Protein AF-A0A1Y1K4I3-F1 (afdb_monomer)

Foldseek 3Di:
DDPPDPPDPPPPVVPPDPPPDDDDDDDDDDDDDDDDDDDDDDDDDDDDDDDDDDDDDDPDPPPPPPPCPPDAAEAEDAEAFAQFADPPQVQDDPVVLLADKGKDQDDPDPVDDPPPDDRQKIFIDRHPHTDDIDGCCRHPVVVVVVVCVVVVHFAYEYDHDVVLCSPVGDPPVNVVSVVVGQVSLVVVCVVCVRHYDYD

Organism: Photinus pyralis (NCBI:txid7054)

Structure (mmCIF, N/CA/C/O backbone):
data_AF-A0A1Y1K4I3-F1
#
_entry.id   AF-A0A1Y1K4I3-F1
#
loop_
_atom_site.group_PDB
_atom_site.id
_atom_site.type_symbol
_atom_site.label_atom_id
_atom_site.label_alt_id
_atom_site.label_comp_id
_atom_site.label_asym_id
_atom_site.label_entity_id
_atom_site.label_seq_id
_atom_site.pdbx_PDB_ins_code
_atom_site.Cartn_x
_atom_site.Cartn_y
_atom_site.Cartn_z
_atom_site.occupancy
_atom_site.B_iso_or_equiv
_atom_site.auth_seq_id
_atom_site.auth_comp_id
_atom_site.auth_asym_id
_atom_site.auth_atom_id
_atom_site.pdbx_PDB_model_num
ATOM 1 N N . MET A 1 1 ? -5.149 30.252 6.531 1.00 36.34 1 MET A N 1
ATOM 2 C CA . MET A 1 1 ? -4.580 29.107 5.793 1.00 36.34 1 MET A CA 1
ATOM 3 C C . MET A 1 1 ? -4.930 27.897 6.630 1.00 36.34 1 MET A C 1
ATOM 5 O O . MET A 1 1 ? -4.346 27.737 7.690 1.00 36.34 1 MET A O 1
ATOM 9 N N . ASP A 1 2 ? -6.015 27.220 6.257 1.00 26.62 2 ASP A N 1
ATOM 10 C CA . ASP A 1 2 ? -6.713 26.235 7.090 1.00 26.62 2 ASP A CA 1
ATOM 11 C C . ASP A 1 2 ? -6.025 24.866 7.074 1.00 26.62 2 ASP A C 1
ATOM 13 O O . ASP A 1 2 ? -5.742 24.314 6.014 1.00 26.62 2 ASP A O 1
ATOM 17 N N . GLU A 1 3 ? -5.815 24.317 8.268 1.00 36.44 3 GLU A N 1
ATOM 18 C CA . GLU A 1 3 ? -5.159 23.036 8.574 1.00 36.44 3 GLU A CA 1
ATOM 19 C C . GLU A 1 3 ? -6.169 21.865 8.593 1.00 36.44 3 GLU A C 1
ATOM 21 O O . GLU A 1 3 ? -6.032 20.911 9.356 1.00 36.44 3 GLU A O 1
ATOM 26 N N . HIS A 1 4 ? -7.247 21.949 7.801 1.00 30.66 4 HIS A N 1
ATOM 27 C CA . HIS A 1 4 ? -8.388 21.027 7.916 1.00 30.66 4 HIS A CA 1
ATOM 28 C C . HIS A 1 4 ? -8.728 20.217 6.656 1.00 30.66 4 HIS A C 1
ATOM 30 O O . HIS A 1 4 ? -9.677 19.437 6.680 1.00 30.66 4 HIS A O 1
ATOM 36 N N . THR A 1 5 ? -7.937 20.320 5.582 1.00 31.47 5 THR A N 1
ATOM 37 C CA . THR A 1 5 ? -8.252 19.650 4.299 1.00 31.47 5 THR A CA 1
ATOM 38 C C . THR A 1 5 ? -7.369 18.430 3.980 1.00 31.47 5 THR A C 1
ATOM 40 O O . THR A 1 5 ? -7.661 17.701 3.040 1.00 31.47 5 THR A O 1
ATOM 43 N N . ASP A 1 6 ? -6.360 18.105 4.796 1.00 37.16 6 ASP A N 1
ATOM 44 C CA . ASP A 1 6 ? -5.392 17.025 4.497 1.00 37.16 6 ASP A CA 1
ATOM 45 C C . ASP A 1 6 ? -5.684 15.670 5.182 1.00 37.16 6 ASP A C 1
ATOM 47 O O . ASP A 1 6 ? -4.807 14.817 5.310 1.00 37.16 6 ASP A O 1
ATOM 51 N N . ARG A 1 7 ? -6.929 15.420 5.617 1.00 41.22 7 ARG A N 1
ATOM 52 C CA . ARG A 1 7 ? -7.332 14.162 6.290 1.00 41.22 7 ARG A CA 1
ATOM 53 C C . ARG A 1 7 ? -8.055 13.144 5.401 1.00 41.22 7 ARG A C 1
ATOM 55 O O . ARG A 1 7 ? -8.810 12.317 5.902 1.00 41.22 7 ARG A O 1
ATOM 62 N N . LEU A 1 8 ? -7.802 13.148 4.094 1.00 37.03 8 LEU A N 1
ATOM 63 C CA . LEU A 1 8 ? -8.275 12.091 3.193 1.00 37.03 8 LEU A CA 1
ATOM 64 C C . LEU A 1 8 ? -7.079 11.360 2.586 1.00 37.03 8 LEU A C 1
ATOM 66 O O . LEU A 1 8 ? -6.623 11.625 1.474 1.00 37.03 8 LEU A O 1
ATOM 70 N N . CYS A 1 9 ? -6.555 10.420 3.371 1.00 42.59 9 CYS A N 1
ATOM 71 C CA . CYS A 1 9 ? -5.587 9.445 2.906 1.00 42.59 9 CYS A CA 1
ATOM 72 C C . CYS A 1 9 ? -6.236 8.590 1.802 1.00 42.59 9 CYS A C 1
ATOM 74 O O . CYS A 1 9 ? -7.147 7.806 2.046 1.00 42.59 9 CYS A O 1
ATOM 76 N N . LEU A 1 10 ? -5.745 8.776 0.576 1.00 47.31 10 LEU A N 1
ATOM 77 C CA . LEU A 1 10 ? -5.851 7.886 -0.587 1.00 47.31 10 LEU A CA 1
ATOM 78 C C . LEU A 1 10 ? -7.213 7.680 -1.278 1.00 47.31 10 LEU A C 1
ATOM 80 O O . LEU A 1 10 ? -7.172 7.311 -2.449 1.00 47.31 10 LEU A O 1
ATOM 84 N N . SER A 1 11 ? -8.370 7.984 -0.682 1.00 41.06 11 SER A N 1
ATOM 85 C CA . SER A 1 11 ? -9.656 7.817 -1.396 1.00 41.06 11 SER A CA 1
ATOM 86 C C . SER A 1 11 ? -9.962 8.931 -2.414 1.00 41.06 11 SER A C 1
ATOM 88 O O . SER A 1 11 ? -10.489 8.648 -3.487 1.00 41.06 11 SER A O 1
ATOM 90 N N . GLU A 1 12 ? -9.583 10.188 -2.148 1.00 35.16 12 GLU A N 1
ATOM 91 C CA . GLU A 1 12 ? -9.890 11.311 -3.060 1.00 35.16 12 GLU A CA 1
ATOM 92 C C . GLU A 1 12 ? -8.774 11.632 -4.077 1.00 35.16 12 GLU A C 1
ATOM 94 O O . GLU A 1 12 ? -9.042 12.199 -5.134 1.00 35.16 12 GLU A O 1
ATOM 99 N N . LEU A 1 13 ? -7.523 11.218 -3.837 1.00 41.47 13 LEU A N 1
ATOM 100 C CA . LEU A 1 13 ? -6.388 11.578 -4.710 1.00 41.47 13 LEU A CA 1
ATOM 101 C C . LEU A 1 13 ? -6.225 10.696 -5.962 1.00 41.47 13 LEU A C 1
ATOM 103 O O . LEU A 1 13 ? -5.467 11.060 -6.860 1.00 41.47 13 LEU A O 1
ATOM 107 N N . PHE A 1 14 ? -6.939 9.570 -6.073 1.00 37.00 14 PHE A N 1
ATOM 108 C CA . PHE A 1 14 ? -6.898 8.721 -7.276 1.00 37.00 14 PHE A CA 1
ATOM 109 C C . PHE A 1 14 ? -7.869 9.152 -8.391 1.00 37.00 14 PHE A C 1
ATOM 111 O O . PHE A 1 14 ? -7.843 8.574 -9.477 1.00 37.00 14 PHE A O 1
ATOM 118 N N . LYS A 1 15 ? -8.670 10.211 -8.192 1.00 34.72 15 LYS A N 1
ATOM 119 C CA . LYS A 1 15 ? -9.598 10.730 -9.217 1.00 34.72 15 LYS A CA 1
ATOM 120 C C . LYS A 1 15 ? -8.936 11.516 -10.365 1.00 34.72 15 LYS A C 1
ATOM 122 O O . LYS A 1 15 ? -9.634 11.854 -11.314 1.00 34.72 15 LYS A O 1
ATOM 127 N N . MET A 1 16 ? -7.630 11.812 -10.339 1.00 29.17 16 MET A N 1
ATOM 128 C CA . MET A 1 16 ? -7.030 12.812 -11.252 1.00 29.17 16 MET A CA 1
ATOM 129 C C . MET A 1 16 ? -5.813 12.375 -12.091 1.00 29.17 16 MET A C 1
ATOM 131 O O . MET A 1 16 ? -5.019 13.229 -12.472 1.00 29.17 16 MET A O 1
ATOM 135 N N . SER A 1 17 ? -5.647 11.097 -12.461 1.00 30.16 17 SER A N 1
ATOM 136 C CA . SER A 1 17 ? -4.644 10.767 -13.502 1.00 30.16 17 SER A CA 1
ATOM 137 C C . SER A 1 17 ? -4.859 9.438 -14.238 1.00 30.16 17 SER A C 1
ATOM 139 O O . SER A 1 17 ? -3.974 8.588 -14.298 1.00 30.16 17 SER A O 1
ATOM 141 N N . LEU A 1 18 ? -6.033 9.258 -14.841 1.00 29.16 18 LEU A N 1
ATOM 142 C CA . LEU A 1 18 ? -6.225 8.287 -15.924 1.00 29.16 18 LEU A CA 1
ATOM 143 C C . LEU A 1 18 ? -6.917 8.980 -17.104 1.00 29.16 18 LEU A C 1
ATOM 145 O O . LEU A 1 18 ? -8.061 8.696 -17.435 1.00 29.16 18 LEU A O 1
ATOM 149 N N . ILE A 1 19 ? -6.209 9.915 -17.741 1.00 28.33 19 ILE A N 1
ATOM 150 C CA . ILE A 1 19 ? -6.480 10.289 -19.134 1.00 28.33 19 ILE A CA 1
ATOM 151 C C . ILE A 1 19 ? -5.239 9.899 -19.931 1.00 28.33 19 ILE A C 1
ATOM 153 O O . ILE A 1 19 ? -4.343 10.702 -20.170 1.00 28.33 19 ILE A O 1
ATOM 157 N N . ALA A 1 20 ? -5.176 8.625 -20.304 1.00 31.19 20 ALA A N 1
ATOM 158 C CA . ALA A 1 20 ? -4.404 8.198 -21.457 1.00 31.19 20 ALA A CA 1
ATOM 159 C C . ALA A 1 20 ? -5.416 7.969 -22.584 1.00 31.19 20 ALA A C 1
ATOM 161 O O . ALA A 1 20 ? -6.180 7.006 -22.557 1.00 31.19 20 ALA A O 1
ATOM 162 N N . SER A 1 21 ? -5.476 8.902 -23.534 1.00 28.33 21 SER A N 1
ATOM 163 C CA . SER A 1 21 ? -6.278 8.751 -24.748 1.00 28.33 21 SER A CA 1
ATOM 164 C C . SER A 1 21 ? -5.752 7.566 -25.571 1.00 28.33 21 SER A C 1
ATOM 166 O O . SER A 1 21 ? -4.543 7.502 -25.807 1.00 28.33 21 SER A O 1
ATOM 168 N N . PRO A 1 22 ? -6.608 6.642 -26.042 1.00 35.62 22 PRO A N 1
ATOM 169 C CA . PRO A 1 22 ? -6.172 5.574 -26.934 1.00 35.62 22 PRO A CA 1
ATOM 170 C C . PRO A 1 22 ? -5.908 6.117 -28.352 1.00 35.62 22 PRO A C 1
ATOM 172 O O . PRO A 1 22 ? -6.642 6.998 -28.812 1.00 35.62 22 PRO A O 1
ATOM 175 N N . PRO A 1 23 ? -4.903 5.599 -29.084 1.00 33.34 23 PRO A N 1
ATOM 176 C CA . PRO A 1 23 ? -4.772 5.871 -30.508 1.00 33.34 23 PRO A CA 1
ATOM 177 C C . PRO A 1 23 ? -5.895 5.175 -31.289 1.00 33.34 23 PRO A C 1
ATOM 179 O O . PRO A 1 23 ? -6.273 4.034 -31.022 1.00 33.34 23 PRO A O 1
ATOM 182 N N . SER A 1 24 ? -6.431 5.892 -32.272 1.00 32.81 24 SER A N 1
ATOM 183 C CA . SER A 1 24 ? -7.388 5.401 -33.254 1.00 32.81 24 SER A CA 1
ATOM 184 C C . SER A 1 24 ? -6.739 4.379 -34.191 1.00 32.81 24 SER A C 1
ATOM 186 O O . SER A 1 24 ? -5.669 4.645 -34.729 1.00 32.81 24 SER A O 1
ATOM 188 N N . SER A 1 25 ? -7.398 3.235 -34.419 1.00 33.84 25 SER A N 1
ATOM 189 C CA . SER A 1 25 ? -7.800 2.695 -35.740 1.00 33.84 25 SER A CA 1
ATOM 190 C C . SER A 1 25 ? -7.997 1.162 -35.762 1.00 33.84 25 SER A C 1
ATOM 192 O O . SER A 1 25 ? -7.113 0.379 -35.443 1.00 33.84 25 SER A O 1
ATOM 194 N N . SER A 1 26 ? -9.231 0.794 -36.135 1.00 32.00 26 SER A N 1
ATOM 195 C CA . SER A 1 26 ? -9.715 -0.352 -36.933 1.00 32.00 26 SER A CA 1
ATOM 196 C C . SER A 1 26 ? -8.971 -1.700 -36.935 1.00 32.00 26 SER A C 1
ATOM 198 O O . SER A 1 26 ? -7.902 -1.806 -37.527 1.00 32.00 26 SER A O 1
ATOM 200 N N . ALA A 1 27 ? -9.662 -2.775 -36.526 1.00 32.84 27 ALA A N 1
ATOM 201 C CA . ALA A 1 27 ? -10.310 -3.729 -37.451 1.00 32.84 27 ALA A CA 1
ATOM 202 C C . ALA A 1 27 ? -10.831 -5.001 -36.733 1.00 32.84 27 ALA A C 1
ATOM 204 O O . ALA A 1 27 ? -10.092 -5.649 -36.004 1.00 32.84 27 ALA A O 1
ATOM 205 N N . GLY A 1 28 ? -12.081 -5.384 -37.032 1.00 29.05 28 GLY A N 1
ATOM 206 C CA . GLY A 1 28 ? -12.529 -6.784 -37.150 1.00 29.05 28 GLY A CA 1
ATOM 207 C C . GLY A 1 28 ? -12.863 -7.584 -35.882 1.00 29.05 28 GLY A C 1
ATOM 208 O O . GLY A 1 28 ? -12.023 -8.309 -35.365 1.00 29.05 28 GLY A O 1
ATOM 209 N N . SER A 1 29 ? -14.133 -7.572 -35.464 1.00 34.12 29 SER A N 1
ATOM 210 C CA . SER A 1 29 ? -14.714 -8.612 -34.594 1.00 34.12 29 SER A CA 1
ATOM 211 C C . SER A 1 29 ? -15.026 -9.895 -35.381 1.00 34.12 29 SER A C 1
ATOM 213 O O . SER A 1 29 ? -15.379 -9.816 -36.560 1.00 34.12 29 SER A O 1
ATOM 215 N N . PRO A 1 30 ? -15.064 -11.056 -34.704 1.00 35.09 30 PRO A N 1
ATOM 216 C CA . PRO A 1 30 ? -16.291 -11.841 -34.771 1.00 35.09 30 PRO A CA 1
ATOM 217 C C . PRO A 1 30 ? -16.843 -12.202 -33.387 1.00 35.09 30 PRO A C 1
ATOM 219 O O . PRO A 1 30 ? -16.130 -12.435 -32.416 1.00 35.09 30 PRO A O 1
ATOM 222 N N . ASN A 1 31 ? -18.169 -12.196 -33.358 1.00 32.16 31 ASN A N 1
ATOM 223 C CA . ASN A 1 31 ? -19.077 -12.414 -32.246 1.00 32.16 31 ASN A CA 1
ATOM 224 C C . ASN A 1 31 ? -19.047 -13.887 -31.799 1.00 32.16 31 ASN A C 1
ATOM 226 O O . ASN A 1 31 ? -19.308 -14.772 -32.613 1.00 32.16 31 ASN A O 1
ATOM 230 N N . MET A 1 32 ? -18.763 -14.151 -30.522 1.00 32.50 32 MET A N 1
ATOM 231 C CA . MET A 1 32 ? -18.954 -15.467 -29.912 1.00 32.50 32 MET A CA 1
ATOM 232 C C . MET A 1 32 ? -19.747 -15.276 -28.618 1.00 32.50 32 MET A C 1
ATOM 234 O O . MET A 1 32 ? -19.220 -14.826 -27.603 1.00 32.50 32 MET A O 1
ATOM 238 N N . GLN A 1 33 ? -21.047 -15.555 -28.698 1.00 34.00 33 GLN A N 1
ATOM 239 C CA . GLN A 1 33 ? -21.958 -15.573 -27.558 1.00 34.00 33 GLN A CA 1
ATOM 240 C C . GLN A 1 33 ? -21.523 -16.677 -26.591 1.00 34.00 33 GLN A C 1
ATOM 242 O O . GLN A 1 33 ? -21.523 -17.854 -26.950 1.00 34.00 33 GLN A O 1
ATOM 247 N N . LEU A 1 34 ? -21.161 -16.294 -25.368 1.00 32.72 34 LEU A N 1
ATOM 248 C CA . LEU A 1 34 ? -20.983 -17.219 -24.256 1.00 32.72 34 LEU A CA 1
ATOM 249 C C . LEU A 1 34 ? -22.202 -17.112 -23.341 1.00 32.72 34 LEU A C 1
ATOM 251 O O . LEU A 1 34 ? -22.638 -16.028 -22.964 1.00 32.72 34 LEU A O 1
ATOM 255 N N . HIS A 1 35 ? -22.786 -18.274 -23.092 1.00 31.69 35 HIS A N 1
ATOM 256 C CA . HIS A 1 35 ? -24.022 -18.498 -22.366 1.00 31.69 35 HIS A CA 1
ATOM 257 C C . HIS A 1 35 ? -23.710 -18.533 -20.862 1.00 31.69 35 HIS A C 1
ATOM 259 O O . HIS A 1 35 ? -22.880 -19.331 -20.428 1.00 31.69 35 HIS A O 1
ATOM 265 N N . GLU A 1 36 ? -24.367 -17.683 -20.077 1.00 39.72 36 GLU A N 1
ATOM 266 C CA . GLU A 1 36 ? -24.292 -17.676 -18.611 1.00 39.72 36 GLU A CA 1
ATOM 267 C C . GLU A 1 36 ? -24.951 -18.946 -18.033 1.00 39.72 36 GLU A C 1
ATOM 269 O O . GLU A 1 36 ? -26.103 -19.241 -18.378 1.00 39.72 36 GLU A O 1
ATOM 274 N N . PRO A 1 37 ? -24.296 -19.708 -17.140 1.00 36.03 37 PRO A N 1
ATOM 275 C CA . PRO A 1 37 ? -24.984 -20.689 -16.316 1.00 36.03 37 PRO A CA 1
ATOM 276 C C . PRO A 1 37 ? -25.526 -20.030 -15.039 1.00 36.03 37 PRO A C 1
ATOM 278 O O . PRO A 1 37 ? -24.775 -19.500 -14.220 1.00 36.03 37 PRO A O 1
ATOM 281 N N . LEU A 1 38 ? -26.848 -20.111 -14.850 1.00 34.66 38 LEU A N 1
ATOM 282 C CA . LEU A 1 38 ? -27.516 -19.800 -13.586 1.00 34.66 38 LEU A CA 1
ATOM 283 C C . LEU A 1 38 ? -26.925 -20.653 -12.451 1.00 34.66 38 LEU A C 1
ATOM 285 O O . LEU A 1 38 ? -27.086 -21.873 -12.439 1.00 34.66 38 LEU A O 1
ATOM 289 N N . ILE A 1 39 ? -26.311 -20.005 -11.461 1.00 33.53 39 ILE A N 1
ATOM 290 C CA . ILE A 1 39 ? -26.022 -20.617 -10.162 1.00 33.53 39 ILE A CA 1
ATOM 291 C C . ILE A 1 39 ? -27.220 -20.347 -9.251 1.00 33.53 39 ILE A C 1
ATOM 293 O O . ILE A 1 39 ? -27.444 -19.230 -8.787 1.00 33.53 39 ILE A O 1
ATOM 297 N N . THR A 1 40 ? -28.013 -21.388 -9.013 1.00 30.81 40 THR A N 1
ATOM 298 C CA . THR A 1 40 ? -29.085 -21.410 -8.016 1.00 30.81 40 THR A CA 1
ATOM 299 C C . THR A 1 40 ? -28.471 -21.406 -6.616 1.00 30.81 40 THR A C 1
ATOM 301 O O . THR A 1 40 ? -27.875 -22.395 -6.193 1.00 30.81 40 THR A O 1
ATOM 304 N N . VAL A 1 41 ? -28.621 -20.305 -5.878 1.00 34.38 41 VAL A N 1
ATOM 305 C CA . VAL A 1 41 ? -28.351 -20.274 -4.434 1.00 34.38 41 VAL A CA 1
ATOM 306 C C . VAL A 1 41 ? -29.591 -20.802 -3.717 1.00 34.38 41 VAL A C 1
ATOM 308 O O . VAL A 1 41 ? -30.676 -20.237 -3.840 1.00 34.38 41 VAL A O 1
ATOM 311 N N . ALA A 1 42 ? -29.429 -21.909 -2.995 1.00 30.02 42 ALA A N 1
ATOM 312 C CA . ALA A 1 42 ? -30.458 -22.480 -2.140 1.00 30.02 42 ALA A CA 1
ATOM 313 C C . ALA A 1 42 ? -30.781 -21.516 -0.985 1.00 30.02 42 ALA A C 1
ATOM 315 O O . ALA A 1 42 ? -29.904 -21.159 -0.197 1.00 30.02 42 ALA A O 1
ATOM 316 N N . ALA A 1 43 ? -32.044 -21.100 -0.895 1.00 31.77 43 ALA A N 1
ATOM 317 C CA . ALA A 1 43 ? -32.585 -20.411 0.266 1.00 31.77 43 ALA A CA 1
ATOM 318 C C . ALA A 1 43 ? -32.727 -21.413 1.423 1.00 31.77 43 ALA A C 1
ATOM 320 O O . ALA A 1 43 ? -33.265 -22.504 1.247 1.00 31.77 43 ALA A O 1
ATOM 321 N N . CYS A 1 44 ? -32.211 -21.051 2.595 1.00 26.70 44 CYS A N 1
ATOM 322 C CA . CYS A 1 44 ? -32.414 -21.801 3.828 1.00 26.70 44 CYS A CA 1
ATOM 323 C C . CYS A 1 44 ? -33.714 -21.308 4.477 1.00 26.70 44 CYS A C 1
ATOM 325 O O . CYS A 1 44 ? -33.783 -20.168 4.939 1.00 26.70 44 CYS A O 1
ATOM 327 N N . ASP A 1 45 ? -34.739 -22.160 4.475 1.00 33.69 45 ASP A N 1
ATOM 328 C CA . ASP A 1 45 ? -36.019 -21.927 5.140 1.00 33.69 45 ASP A CA 1
ATOM 329 C C . ASP A 1 45 ? -35.875 -22.067 6.658 1.00 33.69 45 ASP A C 1
ATOM 331 O O . ASP A 1 45 ? -35.627 -23.146 7.196 1.00 33.69 45 ASP A O 1
ATOM 335 N N . CYS A 1 46 ? -36.083 -20.964 7.369 1.00 30.69 46 CYS A N 1
ATOM 336 C CA . CYS A 1 46 ? -36.292 -20.957 8.811 1.00 30.69 46 CYS A CA 1
ATOM 337 C C . CYS A 1 46 ? -37.230 -19.801 9.160 1.00 30.69 46 CYS A C 1
ATOM 339 O O . CYS A 1 46 ? -36.798 -18.750 9.613 1.00 30.69 46 CYS A O 1
ATOM 341 N N . MET A 1 47 ? -38.527 -19.980 8.914 1.00 33.25 47 MET A N 1
ATOM 342 C CA . MET A 1 47 ? -39.587 -19.203 9.556 1.00 33.25 47 MET A CA 1
ATOM 343 C C . MET A 1 47 ? -40.750 -20.152 9.845 1.00 33.25 47 MET A C 1
ATOM 345 O O . MET A 1 47 ? -41.421 -20.641 8.940 1.00 33.25 47 MET A O 1
ATOM 349 N N . SER A 1 48 ? -40.984 -20.435 11.123 1.00 37.06 48 SER A N 1
ATOM 350 C CA . SER A 1 48 ? -42.203 -21.085 11.598 1.00 37.06 48 SER A CA 1
ATOM 351 C C . SER A 1 48 ? -42.735 -20.341 12.815 1.00 37.06 48 SER A C 1
ATOM 353 O O . SER A 1 48 ? -42.084 -20.305 13.852 1.00 37.06 48 SER A O 1
ATOM 355 N N . GLY A 1 49 ? -43.944 -19.799 12.643 1.00 31.73 49 GLY A N 1
ATOM 356 C CA . GLY A 1 49 ? -44.939 -19.552 13.688 1.00 31.73 49 GLY A CA 1
ATOM 357 C C . GLY A 1 49 ? -44.774 -18.279 14.520 1.00 31.73 49 GLY A C 1
ATOM 358 O O . GLY A 1 49 ? -43.918 -18.206 15.388 1.00 31.73 49 GLY A O 1
ATOM 359 N N . ASN A 1 50 ? -45.705 -17.329 14.403 1.00 33.34 50 ASN A N 1
ATOM 360 C CA . ASN A 1 50 ? -46.983 -17.431 15.116 1.00 33.34 50 ASN A CA 1
ATOM 361 C C . ASN A 1 50 ? -47.943 -16.311 14.675 1.00 33.34 50 ASN A C 1
ATOM 363 O O . ASN A 1 50 ? -47.541 -15.167 14.471 1.00 33.34 50 ASN A O 1
ATOM 367 N N . THR A 1 51 ? -49.213 -16.662 14.519 1.00 40.03 51 THR A N 1
ATOM 368 C CA . THR A 1 51 ? -50.315 -15.769 14.158 1.00 40.03 51 THR A CA 1
ATOM 369 C C . THR A 1 51 ? -50.916 -15.069 15.378 1.00 40.03 51 THR A C 1
ATOM 371 O O . THR A 1 51 ? -50.972 -15.637 16.466 1.00 40.03 51 THR A O 1
ATOM 374 N N . ASP A 1 52 ? -51.505 -13.906 15.091 1.00 34.53 52 ASP A N 1
ATOM 375 C CA . ASP A 1 52 ? -52.652 -13.278 15.762 1.00 34.53 52 ASP A CA 1
ATOM 376 C C . ASP A 1 52 ? -52.419 -12.425 17.027 1.00 34.53 52 ASP A C 1
ATOM 378 O O . ASP A 1 52 ? -52.181 -12.934 18.123 1.00 34.53 52 ASP A O 1
ATOM 382 N N . LYS A 1 53 ? -52.630 -11.101 16.894 1.00 35.22 53 LYS A N 1
ATOM 383 C CA . LYS A 1 53 ? -53.793 -10.386 17.471 1.00 35.22 53 LYS A CA 1
ATOM 384 C C . LYS A 1 53 ? -53.769 -8.872 17.197 1.00 35.22 53 LYS A C 1
ATOM 386 O O . LYS A 1 53 ? -52.742 -8.204 17.236 1.00 35.22 53 LYS A O 1
ATOM 391 N N . THR A 1 54 ? -54.966 -8.363 16.941 1.00 33.66 54 THR A N 1
ATOM 392 C CA . THR A 1 54 ? -55.406 -6.985 16.683 1.00 33.66 54 THR A CA 1
ATOM 393 C C . THR A 1 54 ? -55.233 -5.983 17.837 1.00 33.66 54 THR A C 1
ATOM 395 O O . THR A 1 54 ? -55.505 -6.306 18.987 1.00 33.66 54 THR A O 1
ATOM 398 N N . PHE A 1 55 ? -54.943 -4.734 17.438 1.00 36.53 55 PHE A N 1
ATOM 399 C CA . PHE A 1 55 ? -55.448 -3.433 17.928 1.00 36.53 55 PHE A CA 1
ATOM 400 C C . PHE A 1 55 ? -55.288 -3.037 19.413 1.00 36.53 55 PHE A C 1
ATOM 402 O O . PHE A 1 55 ? -56.057 -3.469 20.263 1.00 36.53 55 PHE A O 1
ATOM 409 N N . ALA A 1 56 ? -54.426 -2.044 19.672 1.00 32.19 56 ALA A N 1
ATOM 410 C CA . ALA A 1 56 ? -54.757 -0.860 20.478 1.00 32.19 56 ALA A CA 1
ATOM 411 C C . ALA A 1 56 ? -53.667 0.216 20.331 1.00 32.19 56 ALA A C 1
ATOM 413 O O . ALA A 1 56 ? -52.480 -0.039 20.517 1.00 32.19 56 ALA A O 1
ATOM 414 N N . SER A 1 57 ? -54.097 1.437 20.015 1.00 42.50 57 SER A N 1
ATOM 415 C CA . SER A 1 57 ? -53.300 2.656 20.119 1.00 42.50 57 SER A CA 1
ATOM 416 C C . SER A 1 57 ? -52.996 2.937 21.596 1.00 42.50 57 SER A C 1
ATOM 418 O O . SER A 1 57 ? -53.897 3.179 22.401 1.00 42.50 57 SER A O 1
ATOM 420 N N . HIS A 1 58 ? -51.716 2.889 21.955 1.00 34.78 58 HIS A N 1
ATOM 421 C CA . HIS A 1 58 ? -51.193 3.496 23.172 1.00 34.78 58 HIS A CA 1
ATOM 422 C C . HIS A 1 58 ? -49.936 4.268 22.786 1.00 34.78 58 HIS A C 1
ATOM 424 O O . HIS A 1 58 ? -48.866 3.699 22.587 1.00 34.78 58 HIS A O 1
ATOM 430 N N . THR A 1 59 ? -50.081 5.580 22.625 1.00 48.09 59 THR A N 1
ATOM 431 C CA . THR A 1 59 ? -48.954 6.511 22.588 1.00 48.09 59 THR A CA 1
ATOM 432 C C . THR A 1 59 ? -48.379 6.617 23.994 1.00 48.09 59 THR A C 1
ATOM 434 O O . THR A 1 59 ? -48.759 7.495 24.766 1.00 48.09 59 THR A O 1
ATOM 437 N N . SER A 1 60 ? -47.479 5.701 24.342 1.00 40.56 60 SER A N 1
ATOM 438 C CA . SER A 1 60 ? -46.495 5.938 25.390 1.00 40.56 60 SER A CA 1
ATOM 439 C C . SER A 1 60 ? -45.277 6.597 24.747 1.00 40.56 60 SER A C 1
ATOM 441 O O . SER A 1 60 ? -44.690 6.081 23.797 1.00 40.56 60 SER A O 1
ATOM 443 N N . HIS A 1 61 ? -44.917 7.776 25.250 1.00 44.88 61 HIS A N 1
ATOM 444 C CA . HIS A 1 61 ? -43.626 8.394 24.979 1.00 44.88 61 HIS A CA 1
ATOM 445 C C . HIS A 1 61 ? -42.529 7.434 25.454 1.00 44.88 61 HIS A C 1
ATOM 447 O O . HIS A 1 61 ? -42.241 7.347 26.645 1.00 44.88 61 HIS A O 1
ATOM 453 N N . ILE A 1 62 ? -41.938 6.689 24.522 1.00 50.94 62 ILE A N 1
ATOM 454 C CA . ILE A 1 62 ? -40.654 6.034 24.742 1.00 50.94 62 ILE A CA 1
ATOM 455 C C . ILE A 1 62 ? -39.606 7.081 24.378 1.00 50.94 62 ILE A C 1
ATOM 457 O O . ILE A 1 62 ? -39.255 7.243 23.210 1.00 50.94 62 ILE A O 1
ATOM 461 N N . GLU A 1 63 ? -39.119 7.818 25.376 1.00 51.69 63 GLU A N 1
ATOM 462 C CA . GLU A 1 63 ? -37.811 8.467 25.275 1.00 51.69 63 GLU A CA 1
ATOM 463 C C . GLU A 1 63 ? -36.756 7.358 25.257 1.00 51.69 63 GLU A C 1
ATOM 465 O O . GLU A 1 63 ? -36.159 6.983 26.264 1.00 51.69 63 GLU A O 1
ATOM 470 N N . GLY A 1 64 ? -36.595 6.761 24.079 1.00 42.78 64 GLY A N 1
ATOM 471 C CA . GLY A 1 64 ? -35.511 5.850 23.792 1.00 42.78 64 GLY A CA 1
ATOM 472 C C . GLY A 1 64 ? -34.241 6.674 23.723 1.00 42.78 64 GLY A C 1
ATOM 473 O O . GLY A 1 64 ? -33.994 7.370 22.738 1.00 42.78 64 GLY A O 1
ATOM 474 N N . THR A 1 65 ? -33.415 6.586 24.759 1.00 46.59 65 THR A N 1
ATOM 475 C CA . THR A 1 65 ? -31.996 6.887 24.629 1.00 46.59 65 THR A CA 1
ATOM 476 C C . THR A 1 65 ? -31.432 5.887 23.625 1.00 46.59 65 THR A C 1
ATOM 478 O O . THR A 1 65 ? -31.021 4.778 23.962 1.00 46.59 65 THR A O 1
ATOM 481 N N . HIS A 1 66 ? -31.461 6.254 22.343 1.00 51.62 66 HIS A N 1
ATOM 482 C CA . HIS A 1 66 ? -30.694 5.571 21.319 1.00 51.62 66 HIS A CA 1
ATOM 483 C C . HIS A 1 66 ? -29.224 5.781 21.676 1.00 51.62 66 HIS A C 1
ATOM 485 O O . HIS A 1 66 ? -28.593 6.745 21.250 1.00 51.62 66 HIS A O 1
ATOM 491 N N . SER A 1 67 ? -28.681 4.892 22.512 1.00 54.47 67 SER A N 1
ATOM 492 C CA . SER A 1 67 ? -27.246 4.672 22.560 1.00 54.47 67 SER A CA 1
ATOM 493 C C . SER A 1 67 ? -26.860 4.329 21.131 1.00 54.47 67 SER A C 1
ATOM 495 O O . SER A 1 67 ? -27.233 3.274 20.613 1.00 54.47 67 SER A O 1
ATOM 497 N N . SER A 1 68 ? -26.222 5.279 20.452 1.00 60.62 68 SER A N 1
ATOM 498 C CA . SER A 1 68 ? -25.703 5.097 19.110 1.00 60.62 68 SER A CA 1
ATOM 499 C C . SER A 1 68 ? -24.555 4.096 19.200 1.00 60.62 68 SER A C 1
ATOM 501 O O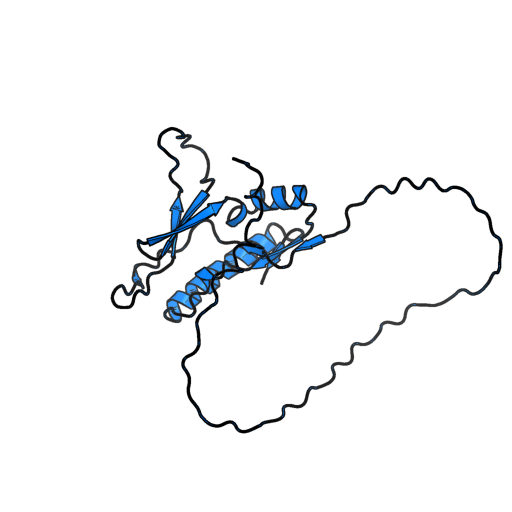 . SER A 1 68 ? -23.386 4.474 19.256 1.00 60.62 68 SER A O 1
ATOM 503 N N . GLN A 1 69 ? -24.888 2.809 19.269 1.00 64.31 69 GLN A N 1
ATOM 504 C CA . GLN A 1 69 ? -23.977 1.745 18.885 1.00 64.31 69 GLN A CA 1
ATOM 505 C C . GLN A 1 69 ? -23.572 2.076 17.452 1.00 64.31 69 GLN A C 1
ATOM 507 O O . GLN A 1 69 ? -24.379 1.969 16.526 1.00 64.31 69 GLN A O 1
ATOM 512 N N . ALA A 1 70 ? -22.361 2.610 17.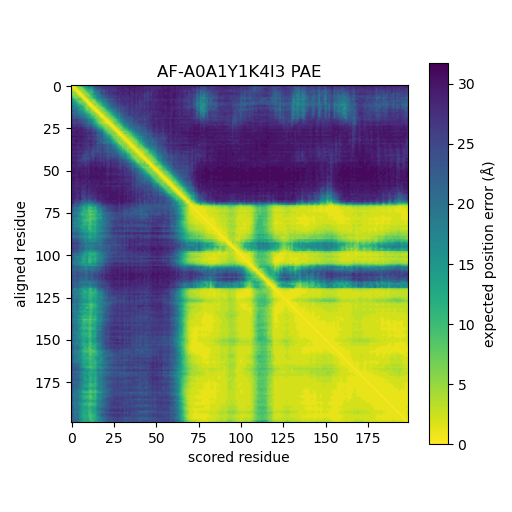289 1.00 73.62 70 ALA A N 1
ATOM 513 C CA . ALA A 1 70 ? -21.811 2.872 15.975 1.00 73.62 70 ALA A CA 1
ATOM 514 C C . ALA A 1 70 ? -21.832 1.540 15.218 1.00 73.62 70 ALA A C 1
ATOM 516 O O . ALA A 1 70 ? -21.242 0.559 15.668 1.00 73.62 70 ALA A O 1
ATOM 517 N N . GLY A 1 71 ? -22.600 1.488 14.128 1.00 89.25 71 GLY A N 1
ATOM 518 C CA . GLY A 1 71 ? -22.771 0.261 13.358 1.00 89.25 71 GLY A CA 1
ATOM 519 C C . GLY A 1 71 ? -21.429 -0.282 12.871 1.00 89.25 71 GLY A C 1
ATOM 520 O O . GLY A 1 71 ? -20.485 0.478 12.658 1.00 89.25 71 GLY A O 1
ATOM 521 N N . PHE A 1 72 ? -21.355 -1.596 12.675 1.00 96.25 72 PHE A N 1
ATOM 522 C CA . PHE A 1 72 ? -20.181 -2.249 12.102 1.00 96.25 72 PHE A CA 1
ATOM 523 C C . PHE A 1 72 ? -19.910 -1.710 10.687 1.00 96.25 72 PHE A C 1
ATOM 525 O O . PHE A 1 72 ? -20.799 -1.740 9.834 1.00 96.25 72 PHE A O 1
ATOM 532 N N . ARG A 1 73 ? -18.698 -1.198 10.435 1.00 98.06 73 ARG A N 1
ATOM 533 C CA . ARG A 1 73 ? -18.319 -0.554 9.164 1.00 98.06 73 ARG A CA 1
ATOM 534 C C . ARG A 1 73 ? -17.130 -1.257 8.525 1.00 98.06 73 ARG A C 1
ATOM 536 O O . ARG A 1 73 ? -16.087 -1.411 9.160 1.00 98.06 73 ARG A O 1
ATOM 543 N N . ILE A 1 74 ? -17.287 -1.627 7.257 1.00 98.31 74 ILE A N 1
ATOM 544 C CA . ILE A 1 74 ? -16.220 -2.182 6.425 1.00 98.31 74 ILE A CA 1
ATOM 545 C C . ILE A 1 74 ? -15.867 -1.153 5.357 1.00 98.31 74 ILE A C 1
ATOM 547 O O . ILE A 1 74 ? -16.738 -0.722 4.603 1.00 98.31 74 ILE A O 1
ATOM 551 N N . ASP A 1 75 ? -14.597 -0.785 5.283 1.00 98.25 75 ASP A N 1
ATOM 552 C CA . ASP A 1 75 ? -14.054 0.025 4.199 1.00 98.25 75 ASP A CA 1
ATOM 553 C C . ASP A 1 75 ? -13.320 -0.889 3.212 1.00 98.25 75 ASP A C 1
ATOM 555 O O . ASP A 1 75 ? -12.376 -1.593 3.572 1.00 98.25 75 ASP A O 1
ATOM 559 N N . ILE A 1 76 ? -13.805 -0.922 1.972 1.00 98.25 76 ILE A N 1
ATOM 560 C CA . ILE A 1 76 ? -13.345 -1.861 0.945 1.00 98.25 76 ILE A CA 1
ATOM 561 C C . ILE A 1 76 ? -12.293 -1.273 -0.003 1.00 98.25 76 ILE A C 1
ATOM 563 O O . ILE A 1 76 ? -11.789 -1.992 -0.862 1.00 98.25 76 ILE A O 1
ATOM 567 N N . HIS A 1 77 ? -11.985 0.023 0.105 1.00 97.88 77 HIS A N 1
ATOM 568 C CA . HIS A 1 77 ? -11.099 0.712 -0.834 1.00 97.88 77 HIS A CA 1
ATOM 569 C C . HIS A 1 77 ? -9.935 1.340 -0.085 1.00 97.88 77 HIS A C 1
ATOM 571 O O . HIS A 1 77 ? -9.856 2.555 0.104 1.00 97.88 77 HIS A O 1
ATOM 577 N N . THR A 1 78 ? -9.000 0.495 0.334 1.00 97.56 78 THR A N 1
ATOM 578 C CA . THR A 1 78 ? -7.826 0.961 1.064 1.00 97.56 78 THR A CA 1
ATOM 579 C C . THR A 1 78 ? -6.546 0.394 0.481 1.00 97.56 78 THR A C 1
ATOM 581 O O . THR A 1 78 ? -6.511 -0.724 -0.041 1.00 97.56 78 THR A O 1
ATOM 584 N N . HIS A 1 79 ? -5.480 1.187 0.572 1.00 98.00 79 HIS A N 1
ATOM 585 C CA . HIS A 1 79 ? -4.158 0.801 0.100 1.00 98.00 79 HIS A CA 1
ATOM 586 C C . HIS A 1 79 ? -3.150 0.803 1.244 1.00 98.00 79 HIS A C 1
ATOM 588 O O . HIS A 1 79 ? -3.176 1.702 2.091 1.00 98.00 79 HIS A O 1
ATOM 594 N N . ILE A 1 80 ? -2.249 -0.176 1.234 1.00 98.06 80 ILE A N 1
ATOM 595 C CA . ILE A 1 80 ? -1.119 -0.301 2.154 1.00 98.06 80 ILE A CA 1
ATOM 596 C C . ILE A 1 80 ? 0.125 -0.761 1.388 1.00 98.06 80 ILE A C 1
ATOM 598 O O . ILE A 1 80 ? 0.033 -1.458 0.374 1.00 98.06 80 ILE A O 1
ATOM 602 N N . MET A 1 81 ? 1.305 -0.389 1.870 1.00 96.94 81 MET A N 1
ATOM 603 C CA . MET A 1 81 ? 2.580 -0.870 1.339 1.00 96.94 81 MET A CA 1
ATOM 604 C C . MET A 1 81 ? 3.530 -1.254 2.477 1.00 96.94 81 MET A C 1
ATOM 606 O O . MET A 1 81 ? 3.359 -0.771 3.594 1.00 96.94 81 MET A O 1
ATOM 610 N N . PRO A 1 82 ? 4.533 -2.109 2.228 1.00 97.00 82 PRO A N 1
ATOM 611 C CA . PRO A 1 82 ? 5.585 -2.344 3.208 1.00 97.00 82 PRO A CA 1
ATOM 612 C C . PRO A 1 82 ? 6.416 -1.070 3.459 1.00 97.00 82 PRO A C 1
ATOM 614 O O . PRO A 1 82 ? 6.534 -0.219 2.572 1.00 97.00 82 PRO A O 1
ATOM 617 N N . PRO A 1 83 ? 7.049 -0.938 4.640 1.00 94.88 83 PRO A N 1
ATOM 618 C CA . PRO A 1 83 ? 7.8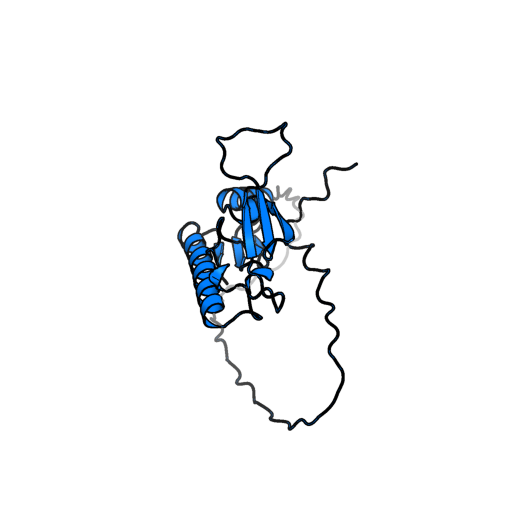87 0.219 4.979 1.00 94.88 83 PRO A CA 1
ATOM 619 C C . PRO A 1 83 ? 9.209 0.264 4.194 1.00 94.88 83 PRO A C 1
ATOM 621 O O . PRO A 1 83 ? 9.916 1.271 4.213 1.00 94.88 83 PRO A O 1
ATOM 624 N N . SER A 1 84 ? 9.561 -0.822 3.507 1.00 94.06 84 SER A N 1
ATOM 625 C CA . SER A 1 84 ? 10.711 -0.918 2.615 1.00 94.06 84 SER A CA 1
ATOM 626 C C . SER A 1 84 ? 10.352 -1.727 1.371 1.00 94.06 84 SER A C 1
ATOM 628 O O . SER A 1 84 ? 9.470 -2.584 1.393 1.00 94.06 84 SER A O 1
ATOM 630 N N . LEU A 1 85 ? 11.051 -1.442 0.275 1.00 94.94 85 LEU A N 1
ATOM 631 C CA . LEU A 1 85 ? 10.960 -2.191 -0.974 1.00 94.94 85 LEU A CA 1
ATOM 632 C C . LEU A 1 85 ? 12.323 -2.817 -1.286 1.00 94.94 85 LEU A C 1
ATOM 634 O O . LEU A 1 85 ? 13.344 -2.268 -0.859 1.00 94.94 85 LEU A O 1
ATOM 638 N N . PRO A 1 86 ? 12.358 -3.951 -2.008 1.00 93.94 86 PRO A N 1
ATOM 639 C CA . PRO A 1 86 ? 13.612 -4.503 -2.498 1.00 93.94 86 PRO A CA 1
ATOM 640 C C . PRO A 1 86 ? 14.297 -3.501 -3.433 1.00 93.94 86 PRO A C 1
ATOM 642 O O . PRO A 1 86 ? 13.628 -2.753 -4.147 1.00 93.94 86 PRO A O 1
ATOM 645 N N . ASP A 1 87 ? 15.628 -3.510 -3.446 1.00 90.94 87 ASP A N 1
ATOM 646 C CA . ASP A 1 87 ? 16.380 -2.753 -4.441 1.00 90.94 87 ASP A CA 1
ATOM 647 C C . ASP A 1 87 ? 16.222 -3.430 -5.807 1.00 90.94 87 ASP A C 1
ATOM 649 O O . ASP A 1 87 ? 16.695 -4.544 -6.038 1.00 90.94 87 ASP A O 1
ATOM 653 N N . MET A 1 88 ? 15.508 -2.752 -6.700 1.00 90.44 88 MET A N 1
ATOM 654 C CA . MET A 1 88 ? 15.232 -3.219 -8.056 1.00 90.44 88 MET A CA 1
ATOM 655 C C . MET A 1 88 ? 16.086 -2.487 -9.100 1.00 90.44 88 MET A C 1
ATOM 657 O O . MET A 1 88 ? 15.871 -2.681 -10.294 1.00 90.44 88 MET A O 1
ATOM 661 N N . SER A 1 89 ? 17.067 -1.678 -8.677 1.00 85.62 89 SER A N 1
ATOM 662 C CA . SER A 1 89 ? 17.891 -0.849 -9.573 1.00 85.62 89 SER A CA 1
ATOM 663 C C . SER A 1 89 ? 18.690 -1.654 -10.599 1.00 85.62 89 SER A C 1
ATOM 665 O O . SER A 1 89 ? 18.937 -1.189 -11.707 1.00 85.62 89 SER A O 1
ATOM 667 N N . GLN A 1 90 ? 19.019 -2.909 -10.289 1.00 87.56 90 GLN A N 1
ATOM 668 C CA . GLN A 1 90 ? 19.627 -3.855 -11.233 1.00 87.56 90 GLN A CA 1
ATOM 669 C C . GLN A 1 90 ? 18.744 -4.180 -12.454 1.00 87.56 90 GLN A C 1
ATOM 671 O O . GLN A 1 90 ? 19.239 -4.716 -13.444 1.00 87.56 90 GLN A O 1
ATOM 676 N N . PHE A 1 91 ? 17.442 -3.893 -12.375 1.00 88.31 91 PHE A N 1
ATOM 677 C CA . PHE A 1 91 ? 16.468 -4.056 -13.453 1.00 88.31 91 PHE A CA 1
ATOM 678 C C . PHE A 1 91 ? 16.039 -2.714 -14.064 1.00 88.31 91 PHE A C 1
ATOM 680 O O . PHE A 1 91 ? 15.116 -2.703 -14.882 1.00 88.31 91 PHE A O 1
ATOM 687 N N . ASP A 1 92 ? 16.647 -1.595 -13.651 1.00 84.06 92 ASP A N 1
ATOM 688 C CA . ASP A 1 92 ? 16.382 -0.291 -14.251 1.00 84.06 92 ASP A CA 1
ATOM 689 C C . ASP A 1 92 ? 16.884 -0.277 -15.700 1.00 84.06 92 ASP A C 1
ATOM 691 O O . ASP A 1 92 ? 18.024 -0.639 -15.994 1.00 84.06 92 ASP A O 1
ATOM 695 N N . ASP A 1 93 ? 16.041 0.218 -16.601 1.00 80.62 93 ASP A N 1
ATOM 696 C CA . ASP A 1 93 ? 16.433 0.563 -17.962 1.00 80.62 93 ASP A CA 1
ATOM 697 C C . ASP A 1 93 ? 16.187 2.059 -18.186 1.00 80.62 93 ASP A C 1
ATOM 699 O O . ASP A 1 93 ? 15.081 2.502 -18.517 1.00 80.62 93 ASP A O 1
ATOM 703 N N . SER A 1 94 ? 17.242 2.848 -17.972 1.00 70.88 94 SER A N 1
ATOM 704 C CA . SER A 1 94 ? 17.213 4.304 -18.135 1.00 70.88 94 SER A CA 1
ATOM 705 C C . SER A 1 94 ? 17.048 4.735 -19.593 1.00 70.88 94 SER A C 1
ATOM 707 O O . SER A 1 94 ? 16.580 5.847 -19.843 1.00 70.88 94 SER A O 1
ATOM 709 N N . SER A 1 95 ? 17.365 3.862 -20.558 1.00 76.19 95 SER A N 1
ATOM 710 C CA . SER A 1 95 ? 17.156 4.155 -21.978 1.00 76.19 95 SER A CA 1
ATOM 711 C C . SER A 1 95 ? 15.667 4.210 -22.337 1.00 76.19 95 SER A C 1
ATOM 713 O O . SER A 1 95 ? 15.275 4.992 -23.201 1.00 76.19 95 SER A O 1
ATOM 715 N N . ASN A 1 96 ? 14.832 3.476 -21.592 1.00 73.81 96 ASN A N 1
ATOM 716 C CA . ASN A 1 96 ? 13.390 3.360 -21.814 1.00 73.81 96 ASN A CA 1
ATOM 717 C C . ASN A 1 96 ? 12.529 3.992 -20.707 1.00 73.81 96 ASN A C 1
ATOM 719 O O . ASN A 1 96 ? 11.322 3.764 -20.675 1.00 73.81 96 ASN A O 1
ATOM 723 N N . ARG A 1 97 ? 13.119 4.797 -19.805 1.00 73.38 97 ARG A N 1
ATOM 724 C CA . ARG A 1 97 ? 12.424 5.393 -18.639 1.00 73.38 97 ARG A CA 1
ATOM 725 C C . ARG A 1 97 ? 11.676 4.350 -17.801 1.00 73.38 97 ARG A C 1
ATOM 727 O O . ARG A 1 97 ? 10.544 4.572 -17.366 1.00 73.38 97 ARG A O 1
ATOM 734 N N . ASN A 1 98 ? 12.298 3.184 -17.634 1.00 82.12 98 ASN A N 1
ATOM 735 C CA . ASN A 1 98 ? 11.694 2.039 -16.973 1.00 82.12 98 ASN A CA 1
ATOM 736 C C . ASN A 1 98 ? 12.184 1.879 -15.526 1.00 82.12 98 ASN A C 1
ATOM 738 O O . ASN A 1 98 ? 12.327 0.757 -15.040 1.00 82.12 98 ASN A O 1
ATOM 742 N N . GLU A 1 99 ? 12.432 2.979 -14.815 1.00 90.12 99 GLU A N 1
ATOM 743 C CA . GLU A 1 99 ? 12.972 2.920 -13.458 1.00 90.12 99 GLU A CA 1
ATOM 744 C C . GLU A 1 99 ? 11.958 2.394 -12.435 1.00 90.12 99 GLU A C 1
ATOM 746 O O . GLU A 1 99 ? 10.745 2.625 -12.532 1.00 90.12 99 GLU A O 1
ATOM 751 N N . TRP A 1 100 ? 12.460 1.676 -11.436 1.00 93.25 100 TRP A N 1
ATOM 752 C CA . TRP A 1 100 ? 11.660 1.101 -10.363 1.00 93.25 100 TRP A CA 1
ATOM 753 C C . TRP A 1 100 ? 11.422 2.082 -9.212 1.00 93.25 100 TRP A C 1
ATOM 755 O O . TRP A 1 100 ? 12.132 3.080 -9.023 1.00 93.25 100 TRP A O 1
ATOM 765 N N . ILE A 1 101 ? 10.385 1.787 -8.428 1.00 94.00 101 ILE A N 1
ATOM 766 C CA . ILE A 1 101 ? 10.025 2.584 -7.258 1.00 94.00 101 ILE A CA 1
ATOM 767 C C . ILE A 1 101 ? 10.940 2.237 -6.098 1.00 94.00 101 ILE A C 1
ATOM 769 O O . ILE A 1 101 ? 11.166 1.069 -5.799 1.00 94.00 101 ILE A O 1
ATOM 773 N N . ASN A 1 102 ? 11.419 3.270 -5.419 1.00 93.44 102 ASN A N 1
ATOM 774 C CA . ASN A 1 102 ? 12.255 3.151 -4.238 1.00 93.44 102 ASN A CA 1
ATOM 775 C C . ASN A 1 102 ? 11.728 4.069 -3.132 1.00 93.44 102 ASN A C 1
ATOM 777 O O . ASN A 1 102 ? 11.244 5.171 -3.406 1.00 93.44 102 ASN A O 1
ATOM 781 N N . LEU A 1 103 ? 11.843 3.619 -1.882 1.00 94.44 103 LEU A N 1
ATOM 782 C CA . LEU A 1 103 ? 11.424 4.369 -0.698 1.00 94.44 103 LEU A CA 1
ATOM 783 C C . LEU A 1 103 ? 12.642 4.941 0.019 1.00 94.44 103 LEU A C 1
ATOM 785 O O . LEU A 1 103 ? 13.673 4.279 0.145 1.00 94.44 103 LEU A O 1
ATOM 789 N N . ARG A 1 104 ? 12.527 6.174 0.508 1.00 92.75 104 ARG A N 1
ATOM 790 C CA . ARG A 1 104 ? 13.559 6.823 1.322 1.00 92.75 104 ARG A CA 1
ATOM 791 C C . ARG A 1 104 ? 12.921 7.422 2.572 1.00 92.75 104 ARG A C 1
ATOM 793 O O . ARG A 1 104 ? 11.809 7.939 2.475 1.00 92.75 104 ARG A O 1
ATOM 800 N N . PRO A 1 105 ? 13.599 7.396 3.733 1.00 91.69 105 PRO A N 1
ATOM 801 C CA . PRO A 1 105 ? 13.140 8.146 4.893 1.00 91.69 105 PRO A CA 1
ATOM 802 C C . PRO A 1 105 ? 12.960 9.618 4.529 1.00 91.69 105 PRO A C 1
ATOM 804 O O . PRO A 1 105 ? 13.879 10.232 3.975 1.00 91.69 105 PRO A O 1
ATOM 807 N N . HIS A 1 106 ? 11.791 10.171 4.845 1.00 88.88 106 HIS A N 1
ATOM 808 C CA . HIS A 1 106 ? 11.550 11.593 4.663 1.00 88.88 106 HIS A CA 1
ATOM 809 C C . HIS A 1 106 ? 12.508 12.384 5.557 1.00 88.88 106 HIS A C 1
ATOM 811 O O . HIS A 1 106 ? 12.599 12.129 6.761 1.00 88.88 106 HIS A O 1
ATOM 817 N N . LYS A 1 107 ? 13.242 13.336 4.978 1.00 80.31 107 LYS A N 1
ATOM 818 C CA . LYS A 1 107 ? 14.133 14.217 5.740 1.00 80.31 107 LYS A CA 1
ATOM 819 C C . LYS A 1 107 ? 13.391 15.520 6.036 1.00 80.31 107 LYS A C 1
ATOM 821 O O . LYS A 1 107 ? 13.242 16.324 5.116 1.00 80.31 107 LYS A O 1
ATOM 826 N N . PRO A 1 108 ? 12.931 15.751 7.281 1.00 68.19 108 PRO A N 1
ATOM 827 C CA . PRO A 1 108 ? 12.350 17.036 7.629 1.00 68.19 108 PRO A CA 1
ATOM 828 C C . PRO A 1 108 ? 13.407 18.140 7.505 1.00 68.19 108 PRO A C 1
ATOM 830 O O . PRO A 1 108 ? 14.614 17.885 7.563 1.00 68.19 108 PRO A O 1
ATOM 833 N N . SER A 1 109 ? 12.941 19.382 7.358 1.00 56.66 109 SER A N 1
ATOM 834 C CA . SER A 1 109 ? 13.789 20.576 7.445 1.00 56.66 109 SER A CA 1
ATOM 835 C C . SER A 1 109 ? 14.700 20.499 8.689 1.00 56.66 109 SER A C 1
ATOM 837 O O . SER A 1 109 ? 14.251 20.000 9.728 1.00 56.66 109 SER A O 1
ATOM 839 N N . PRO A 1 110 ? 15.963 20.972 8.627 1.00 57.56 110 PRO A N 1
ATOM 840 C CA . PRO A 1 110 ? 16.983 20.777 9.669 1.00 57.56 110 PRO A CA 1
ATOM 841 C C . PRO A 1 110 ? 16.608 21.207 11.104 1.00 57.56 110 PRO A C 1
ATOM 843 O O . PRO A 1 110 ? 17.346 20.893 12.033 1.00 57.56 110 PRO A O 1
ATOM 846 N N . SER A 1 111 ? 15.473 21.877 11.327 1.00 54.50 111 SER A N 1
ATOM 847 C CA . SER A 1 111 ? 14.980 22.260 12.656 1.00 54.50 111 SER A CA 1
ATOM 848 C C . SER A 1 111 ? 14.299 21.137 13.454 1.00 54.50 111 SER A C 1
ATOM 850 O O . SER A 1 111 ? 14.038 21.323 14.640 1.00 54.50 111 SER A O 1
ATOM 852 N N . CYS A 1 112 ? 13.995 19.981 12.854 1.00 50.78 112 CYS A N 1
ATOM 853 C CA . CYS A 1 112 ? 13.290 18.883 13.528 1.00 50.78 112 CYS A CA 1
ATOM 854 C C . CYS A 1 112 ? 14.066 17.561 13.430 1.00 50.78 112 CYS A C 1
ATOM 856 O O . CYS A 1 112 ? 13.643 16.620 12.768 1.00 50.78 112 CYS A O 1
ATOM 858 N N . SER A 1 113 ? 15.209 17.477 14.114 1.00 50.75 113 SER A N 1
ATOM 859 C CA . SER A 1 113 ? 15.966 16.229 14.266 1.00 50.75 113 SER A CA 1
ATOM 860 C C . SER A 1 113 ? 15.716 15.618 15.647 1.00 50.75 113 SER A C 1
ATOM 862 O O . SER A 1 113 ? 16.410 15.918 16.616 1.00 50.75 113 SER A O 1
ATOM 864 N N . LYS A 1 114 ? 14.710 14.745 15.757 1.00 54.88 114 LYS A N 1
ATOM 865 C CA . LYS A 1 114 ? 14.699 13.708 16.800 1.00 54.88 114 LYS A CA 1
ATOM 866 C C . LYS A 1 114 ? 15.010 12.379 16.119 1.00 54.88 114 LYS A C 1
ATOM 868 O O . LYS A 1 114 ? 14.143 11.749 15.531 1.00 54.88 114 LYS A O 1
ATOM 873 N N . SER A 1 115 ? 16.284 11.997 16.179 1.00 54.47 115 SER A N 1
ATOM 874 C CA . SER A 1 115 ? 16.890 10.857 15.473 1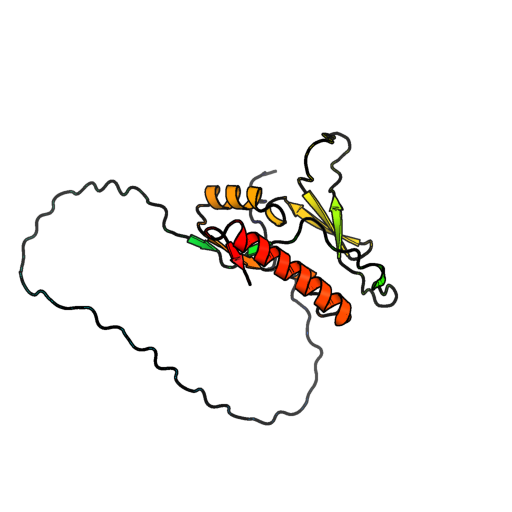.00 54.47 115 SER A CA 1
ATOM 875 C C . SER A 1 115 ? 16.500 9.466 16.013 1.00 54.47 115 SER A C 1
ATOM 877 O O . SER A 1 115 ? 17.030 8.470 15.529 1.00 54.47 115 SER A O 1
ATOM 879 N N . SER A 1 116 ? 15.634 9.365 17.026 1.00 54.56 116 SER A N 1
ATOM 880 C CA . SER A 1 116 ? 15.341 8.101 17.724 1.00 54.56 116 SER A CA 1
ATOM 881 C C . SER A 1 116 ? 13.960 7.505 17.436 1.00 54.56 116 SER A C 1
ATOM 883 O O . SER A 1 116 ? 13.630 6.463 17.996 1.00 54.56 116 SER A O 1
ATOM 885 N N . CYS A 1 117 ? 13.143 8.137 16.589 1.00 53.38 117 CYS A N 1
ATOM 886 C CA . CYS A 1 117 ? 11.822 7.619 16.231 1.00 53.38 117 CYS A CA 1
ATOM 887 C C . CYS A 1 117 ? 11.857 6.912 14.864 1.00 53.38 117 CYS A C 1
ATOM 889 O O . CYS A 1 117 ? 12.571 7.375 13.970 1.00 53.38 117 CYS A O 1
ATOM 891 N N . PRO A 1 118 ? 11.082 5.826 14.668 1.00 61.28 118 PRO A N 1
ATOM 892 C CA . PRO A 1 118 ? 10.868 5.251 13.341 1.00 61.28 118 PRO A CA 1
ATOM 893 C C . PRO A 1 118 ? 10.347 6.322 12.364 1.00 61.28 118 PRO A C 1
ATOM 895 O O . PRO A 1 118 ? 9.721 7.296 12.802 1.00 61.28 118 PRO A O 1
ATOM 898 N N . PRO A 1 119 ? 10.627 6.187 11.051 1.00 62.44 119 PRO A N 1
ATOM 899 C CA . PRO A 1 119 ? 10.254 7.198 10.072 1.00 62.44 119 PRO A CA 1
ATOM 900 C C . PRO A 1 119 ? 8.741 7.413 10.097 1.00 62.44 119 PRO A C 1
ATOM 902 O O . PRO A 1 119 ? 7.969 6.500 9.829 1.00 62.44 119 PRO A O 1
ATOM 905 N N . GLN A 1 120 ? 8.325 8.640 10.410 1.00 82.00 120 GLN A N 1
ATOM 906 C CA . GLN A 1 120 ? 6.908 9.019 10.405 1.00 82.00 120 GLN A CA 1
ATOM 907 C C . GLN A 1 120 ? 6.363 9.176 8.982 1.00 82.00 120 GLN A C 1
ATOM 909 O O . GLN A 1 120 ? 5.159 9.086 8.764 1.00 82.00 120 GLN A O 1
ATOM 914 N N . LYS A 1 121 ? 7.254 9.422 8.016 1.00 91.44 121 LYS A N 1
ATOM 915 C CA . LYS A 1 121 ? 6.930 9.608 6.603 1.00 91.44 121 LYS A CA 1
ATOM 916 C C . LYS A 1 121 ? 7.993 8.963 5.724 1.00 91.44 121 LYS A C 1
ATOM 918 O O . LYS A 1 121 ? 9.173 8.919 6.093 1.00 91.44 121 LYS A O 1
ATOM 923 N N . LEU A 1 122 ? 7.582 8.515 4.544 1.00 94.00 122 LEU A N 1
ATOM 924 C CA . LEU A 1 122 ? 8.474 7.989 3.511 1.00 94.00 122 LEU A CA 1
ATOM 925 C C . LEU A 1 122 ? 8.290 8.777 2.217 1.00 94.00 122 LEU A C 1
ATOM 927 O O . LEU A 1 122 ? 7.170 9.087 1.821 1.00 94.00 122 LEU A O 1
ATOM 931 N N . ASP A 1 123 ? 9.394 9.058 1.538 1.00 94.81 123 ASP A N 1
ATOM 932 C CA . ASP A 1 123 ? 9.389 9.637 0.201 1.00 94.81 123 ASP A CA 1
ATOM 933 C C . ASP A 1 123 ? 9.510 8.519 -0.839 1.00 94.81 123 ASP A C 1
ATOM 935 O O . ASP A 1 123 ? 10.452 7.721 -0.822 1.00 94.81 123 ASP A O 1
ATOM 939 N N . MET A 1 124 ? 8.551 8.475 -1.761 1.00 94.88 124 MET A N 1
ATOM 940 C CA . MET A 1 124 ? 8.541 7.584 -2.914 1.00 94.88 124 MET A CA 1
ATOM 941 C C . MET A 1 124 ? 9.267 8.247 -4.084 1.00 94.88 124 MET A C 1
ATOM 943 O O . MET A 1 124 ? 8.967 9.386 -4.457 1.00 94.88 124 MET A O 1
ATOM 947 N N . TYR A 1 125 ? 10.175 7.506 -4.710 1.00 93.38 125 TYR A N 1
ATOM 948 C CA . TYR A 1 125 ? 10.892 7.915 -5.913 1.00 93.38 125 TYR A CA 1
ATOM 949 C C . TYR A 1 125 ? 10.671 6.906 -7.033 1.00 93.38 125 TYR A C 1
ATOM 951 O O . TYR A 1 125 ? 10.653 5.709 -6.774 1.00 93.38 125 TYR A O 1
ATOM 959 N N . VAL A 1 126 ? 10.574 7.383 -8.274 1.00 90.38 126 VAL A N 1
ATOM 960 C CA . VAL A 1 126 ? 10.707 6.559 -9.486 1.00 90.38 126 VAL A CA 1
ATOM 961 C C . VAL A 1 126 ? 12.105 6.819 -10.037 1.00 90.38 126 VAL A C 1
ATOM 963 O O . VAL A 1 126 ? 12.393 7.926 -10.507 1.00 90.38 126 VAL A O 1
ATOM 966 N N . GLY A 1 127 ? 13.009 5.852 -9.872 1.00 87.75 127 GLY A N 1
ATOM 967 C CA . GLY A 1 127 ? 14.443 6.065 -10.070 1.00 87.75 127 GLY A CA 1
ATOM 968 C C . GLY A 1 127 ? 14.967 7.223 -9.210 1.00 87.75 127 GLY A C 1
ATOM 969 O O . GLY A 1 127 ? 15.026 7.154 -7.979 1.00 87.75 127 GLY A O 1
ATOM 970 N N . ARG A 1 128 ? 15.346 8.332 -9.858 1.00 88.50 128 ARG A N 1
ATOM 971 C CA . ARG A 1 128 ? 15.818 9.554 -9.174 1.00 88.50 128 ARG A CA 1
ATOM 972 C C . ARG A 1 128 ? 14.743 10.622 -8.987 1.00 88.50 128 ARG A C 1
ATOM 974 O O . ARG A 1 128 ? 14.971 11.576 -8.245 1.00 88.50 128 ARG A O 1
ATOM 981 N N . ARG A 1 129 ? 13.588 10.481 -9.634 1.00 90.25 129 ARG A N 1
ATOM 982 C CA . ARG A 1 129 ? 12.523 11.486 -9.622 1.00 90.25 129 ARG A CA 1
ATOM 983 C C . ARG A 1 129 ? 11.638 11.306 -8.394 1.00 90.25 129 ARG A C 1
ATOM 985 O O . ARG A 1 129 ? 11.127 10.214 -8.167 1.00 90.25 129 ARG A O 1
ATOM 992 N N . PHE A 1 130 ? 11.448 12.378 -7.629 1.00 93.81 130 PHE A N 1
ATOM 993 C CA . PHE A 1 130 ? 10.478 12.396 -6.535 1.00 93.81 130 PHE A CA 1
ATOM 994 C C . PHE A 1 130 ? 9.066 12.189 -7.091 1.00 93.81 130 PHE A C 1
ATOM 996 O O . PHE A 1 130 ? 8.691 12.829 -8.075 1.00 93.81 130 PHE A O 1
ATOM 1003 N N . PHE A 1 131 ? 8.308 11.287 -6.474 1.00 94.06 131 PHE A N 1
ATOM 1004 C CA . PHE A 1 131 ? 6.922 11.015 -6.835 1.00 94.06 131 PHE A CA 1
ATOM 1005 C C . PHE A 1 131 ? 5.970 11.631 -5.813 1.00 94.06 131 PHE A C 1
ATOM 1007 O O . PHE A 1 131 ? 5.180 12.503 -6.166 1.00 94.06 131 PHE A O 1
ATOM 1014 N N . ARG A 1 132 ? 6.062 11.200 -4.549 1.00 94.75 132 ARG A N 1
ATOM 1015 C CA . ARG A 1 132 ? 5.244 11.723 -3.447 1.00 94.75 132 ARG A CA 1
ATOM 1016 C C . ARG A 1 132 ? 5.820 11.357 -2.085 1.00 94.75 132 ARG A C 1
ATOM 1018 O O . ARG A 1 132 ? 6.515 10.353 -1.964 1.00 94.75 132 ARG A O 1
ATOM 1025 N N . THR A 1 133 ? 5.423 12.098 -1.060 1.00 94.69 133 THR A N 1
ATOM 1026 C CA . THR A 1 133 ? 5.557 11.677 0.339 1.00 94.69 133 THR A CA 1
ATOM 1027 C C . THR A 1 133 ? 4.310 10.892 0.750 1.00 94.69 133 THR A C 1
ATOM 1029 O O . THR A 1 133 ? 3.200 11.167 0.279 1.00 94.69 133 THR A O 1
ATOM 1032 N N . VAL A 1 134 ? 4.491 9.890 1.604 1.00 94.44 134 VAL A N 1
ATOM 1033 C CA . VAL A 1 134 ? 3.418 9.124 2.240 1.00 94.44 134 VAL A CA 1
ATOM 1034 C C . VAL A 1 134 ? 3.539 9.198 3.761 1.00 94.44 134 VAL A C 1
ATOM 1036 O O . VAL A 1 134 ? 4.642 9.229 4.311 1.00 94.44 134 VAL A O 1
ATOM 1039 N N . GLU A 1 135 ? 2.392 9.221 4.426 1.00 94.44 135 GLU A N 1
ATOM 1040 C CA . GLU A 1 135 ? 2.281 9.239 5.885 1.00 94.44 135 GLU A CA 1
ATOM 1041 C C . GLU A 1 135 ? 2.375 7.822 6.471 1.00 94.44 135 GLU A C 1
ATOM 1043 O O . GLU A 1 135 ? 2.204 6.828 5.757 1.00 94.44 135 GLU A O 1
ATOM 1048 N N . ALA A 1 136 ? 2.626 7.730 7.781 1.00 9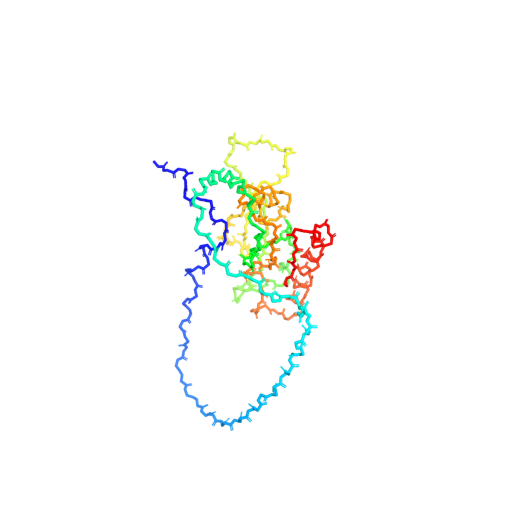4.00 136 ALA A N 1
ATOM 1049 C CA . ALA A 1 136 ? 2.783 6.466 8.502 1.00 94.00 136 ALA A CA 1
ATOM 1050 C C . ALA A 1 136 ? 1.620 5.491 8.289 1.00 94.00 136 ALA A C 1
ATOM 1052 O O . ALA A 1 136 ? 1.861 4.313 8.065 1.00 94.00 136 ALA A O 1
ATOM 1053 N N . ASN A 1 137 ? 0.369 5.953 8.250 1.00 94.19 137 ASN A N 1
ATOM 1054 C CA . ASN A 1 137 ? -0.799 5.093 8.012 1.00 94.19 137 ASN A CA 1
ATOM 1055 C C . ASN A 1 137 ? -0.757 4.310 6.678 1.00 94.19 137 ASN A C 1
ATOM 1057 O O . ASN A 1 137 ? -1.492 3.334 6.501 1.00 94.19 137 ASN A O 1
ATOM 1061 N N . CYS A 1 138 ? 0.102 4.698 5.733 1.00 95.94 138 CYS A N 1
ATOM 1062 C CA . CYS A 1 138 ? 0.306 4.007 4.463 1.00 95.94 138 CYS A CA 1
ATOM 1063 C C . CYS A 1 138 ? 1.163 2.730 4.598 1.00 95.94 138 CYS A C 1
ATOM 1065 O O . CYS A 1 138 ? 1.109 1.871 3.719 1.00 95.94 138 CYS A O 1
ATOM 1067 N N . PHE A 1 139 ? 1.938 2.589 5.680 1.00 95.88 139 PHE A N 1
ATOM 1068 C CA . PHE A 1 139 ? 2.874 1.472 5.881 1.00 95.88 139 PHE A CA 1
ATOM 1069 C C . PHE A 1 139 ? 2.970 0.938 7.321 1.00 95.88 139 PHE A C 1
ATOM 1071 O O . PHE A 1 139 ? 3.509 -0.146 7.529 1.00 95.88 139 PHE A O 1
ATOM 1078 N N . ASP A 1 140 ? 2.451 1.666 8.308 1.00 96.31 140 ASP A N 1
ATOM 1079 C CA . ASP A 1 140 ? 2.380 1.270 9.712 1.00 96.31 140 ASP A CA 1
ATOM 1080 C C . ASP A 1 140 ? 0.946 0.834 10.077 1.00 96.31 140 ASP A C 1
ATOM 1082 O O . ASP A 1 140 ? 0.035 1.676 10.139 1.00 96.31 140 ASP A O 1
ATOM 1086 N N . PRO A 1 141 ? 0.719 -0.470 10.330 1.00 97.06 141 PRO A N 1
ATOM 1087 C CA . PRO A 1 141 ? -0.602 -0.983 10.671 1.00 97.06 141 PRO A CA 1
ATOM 1088 C C . PRO A 1 141 ? -1.122 -0.435 12.005 1.00 97.06 141 PRO A C 1
ATOM 1090 O O . PRO A 1 141 ? -2.333 -0.279 12.149 1.00 97.06 141 PRO A O 1
ATOM 1093 N N . GLU A 1 142 ? -0.257 -0.098 12.967 1.00 97.06 142 GLU A N 1
ATOM 1094 C CA . GLU A 1 142 ? -0.710 0.412 14.265 1.00 97.06 142 GLU A CA 1
ATOM 1095 C C . GLU A 1 142 ? -1.270 1.828 14.158 1.00 97.06 142 GLU A C 1
ATOM 1097 O O . GLU A 1 142 ? -2.333 2.120 14.712 1.00 97.06 142 GLU A O 1
ATOM 1102 N N . THR A 1 143 ? -0.582 2.711 13.427 1.00 96.00 143 THR A N 1
ATOM 1103 C CA . THR A 1 143 ? -1.104 4.047 13.113 1.00 96.00 143 THR A CA 1
ATOM 1104 C C . THR A 1 143 ? -2.433 3.941 12.370 1.00 96.00 143 THR A C 1
ATOM 1106 O O . THR A 1 143 ? -3.403 4.594 12.751 1.00 96.00 143 THR A O 1
ATOM 1109 N N . ARG A 1 144 ? -2.522 3.052 11.373 1.00 97.25 144 ARG A N 1
ATOM 1110 C CA . ARG A 1 144 ? -3.765 2.810 10.630 1.00 97.25 144 ARG A CA 1
ATOM 1111 C C . ARG A 1 144 ? -4.911 2.343 11.528 1.00 97.25 144 ARG A C 1
ATOM 1113 O O . ARG A 1 144 ? -6.008 2.874 11.415 1.00 97.25 144 ARG A O 1
ATOM 1120 N N . ILE A 1 145 ? -4.671 1.395 12.434 1.00 98.31 145 ILE A N 1
ATOM 1121 C CA . ILE A 1 145 ? -5.698 0.896 13.363 1.00 98.31 145 ILE A CA 1
ATOM 1122 C C . ILE A 1 145 ? -6.214 2.017 14.273 1.00 98.31 145 ILE A C 1
ATOM 1124 O O . ILE A 1 145 ? -7.424 2.144 14.450 1.00 98.31 145 ILE A O 1
ATOM 1128 N N . LYS A 1 146 ? -5.329 2.881 14.786 1.00 97.75 146 LYS A N 1
ATOM 1129 C CA . LYS A 1 146 ? -5.735 4.044 15.596 1.00 97.75 146 LYS A CA 1
ATOM 1130 C C . LYS A 1 146 ? -6.638 4.998 14.809 1.00 97.75 146 LYS A C 1
ATOM 1132 O O . LYS A 1 146 ? -7.611 5.518 15.350 1.00 97.75 146 LYS A O 1
ATOM 1137 N N . GLU A 1 147 ? -6.342 5.217 13.530 1.00 96.81 147 GLU A N 1
ATOM 1138 C CA . GLU A 1 147 ? -7.172 6.046 12.648 1.00 96.81 147 GLU A CA 1
ATOM 1139 C C . GLU A 1 147 ? -8.504 5.372 12.282 1.00 96.81 147 GLU A C 1
ATOM 1141 O O . GLU A 1 147 ? -9.538 6.044 12.220 1.00 96.81 147 GLU A O 1
ATOM 1146 N N . MET A 1 148 ? -8.514 4.048 12.095 1.00 97.88 148 MET A N 1
ATOM 1147 C CA . MET A 1 148 ? -9.743 3.264 11.930 1.00 97.88 148 MET A CA 1
ATOM 1148 C C . MET A 1 148 ? -10.647 3.402 13.158 1.00 97.88 148 MET A C 1
ATOM 1150 O O . MET A 1 148 ? -11.832 3.693 13.011 1.00 97.88 148 MET A O 1
ATOM 1154 N N . ASP A 1 149 ? -10.090 3.269 14.365 1.00 97.50 149 ASP A N 1
ATOM 1155 C CA . ASP A 1 149 ? -10.836 3.425 15.619 1.00 97.50 149 ASP A CA 1
ATOM 1156 C C . ASP A 1 149 ? -11.423 4.839 15.743 1.00 97.50 149 ASP A C 1
ATOM 1158 O O . ASP A 1 149 ? -12.607 5.002 16.038 1.00 97.50 149 ASP A O 1
ATOM 1162 N N . ALA A 1 150 ? -10.626 5.868 15.434 1.00 96.56 150 ALA A N 1
ATOM 1163 C CA . ALA A 1 150 ? -11.063 7.263 15.480 1.00 96.56 150 ALA A CA 1
ATOM 1164 C C . ALA A 1 150 ? -12.162 7.600 14.452 1.00 96.56 150 ALA A C 1
ATOM 1166 O O . ALA A 1 150 ? -12.973 8.494 14.690 1.00 96.56 150 ALA A O 1
ATOM 1167 N N . SER A 1 151 ? -12.196 6.901 13.314 1.00 95.56 151 SER A N 1
ATOM 1168 C CA . SER A 1 151 ? -13.198 7.084 12.251 1.00 95.56 151 SER A CA 1
ATOM 1169 C C . SER A 1 151 ? -14.394 6.125 12.354 1.00 95.56 151 SER A C 1
ATOM 1171 O O . SER A 1 151 ? -15.358 6.241 11.589 1.00 95.56 151 SER A O 1
ATOM 1173 N N . GLY A 1 152 ? -14.367 5.192 13.311 1.00 96.75 152 GLY A N 1
ATOM 1174 C CA . GLY A 1 152 ? -15.399 4.173 13.494 1.00 96.75 152 GLY A CA 1
ATOM 1175 C C . GLY A 1 152 ? -15.395 3.082 12.418 1.00 96.75 152 GLY A C 1
ATOM 1176 O O . GLY A 1 152 ? -16.436 2.475 12.176 1.00 96.75 152 GLY A O 1
ATOM 1177 N N . VAL A 1 153 ? -14.264 2.841 11.747 1.00 97.94 153 VAL A N 1
ATOM 1178 C CA . VAL A 1 153 ? -14.098 1.745 10.780 1.00 97.94 153 VAL A CA 1
ATOM 1179 C C . VAL A 1 153 ? -13.710 0.465 11.520 1.00 97.94 153 VAL A C 1
ATOM 1181 O O . VAL A 1 153 ? -12.675 0.384 12.182 1.00 97.94 153 VAL A O 1
ATOM 1184 N N . SER A 1 154 ? -14.540 -0.567 11.393 1.00 98.38 154 SER A N 1
ATOM 1185 C CA . SER A 1 154 ? -14.324 -1.853 12.059 1.00 98.38 154 SER A CA 1
ATOM 1186 C C . SER A 1 154 ? -13.274 -2.690 11.323 1.00 98.38 154 SER A C 1
ATOM 1188 O O . SER A 1 154 ? -12.324 -3.170 11.945 1.00 98.38 154 SER A O 1
ATOM 1190 N N . VAL A 1 155 ? -13.416 -2.814 9.998 1.00 98.56 155 VAL A N 1
ATOM 1191 C CA . VAL A 1 155 ? -12.556 -3.638 9.132 1.00 98.56 155 VAL A CA 1
ATOM 1192 C C . VAL A 1 155 ? -12.157 -2.865 7.877 1.00 98.56 155 VAL A C 1
ATOM 1194 O O . VAL A 1 155 ? -12.986 -2.171 7.291 1.00 98.56 155 VAL A O 1
ATOM 1197 N N . GLN A 1 156 ? -10.905 -3.014 7.442 1.00 98.75 156 GLN A N 1
ATOM 1198 C CA . GLN A 1 156 ? -10.435 -2.541 6.138 1.00 98.75 156 GLN A CA 1
ATOM 1199 C C . GLN A 1 156 ? -10.046 -3.709 5.230 1.00 98.75 156 GLN A C 1
ATOM 1201 O O . GLN A 1 156 ? -9.358 -4.641 5.655 1.00 98.75 156 GLN A O 1
ATOM 1206 N N . VAL A 1 157 ? -10.455 -3.634 3.965 1.00 98.75 157 VAL A N 1
ATOM 1207 C CA . VAL A 1 157 ? -9.947 -4.495 2.896 1.00 98.75 157 VAL A CA 1
ATOM 1208 C C . VAL A 1 157 ? -8.723 -3.819 2.285 1.00 98.75 157 VAL A C 1
ATOM 1210 O O . VAL A 1 157 ?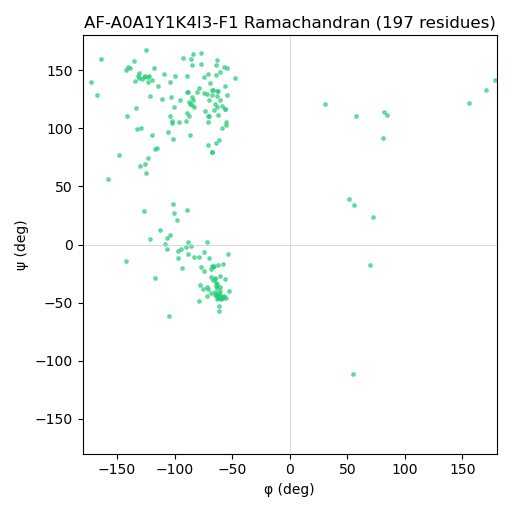 -8.819 -2.741 1.693 1.00 98.75 157 VAL A O 1
ATOM 1213 N N . LEU A 1 158 ? -7.565 -4.438 2.482 1.00 98.62 158 LEU A N 1
ATOM 1214 C CA . LEU A 1 158 ? -6.254 -3.953 2.090 1.00 98.62 158 LEU A CA 1
ATOM 1215 C C . LEU A 1 158 ? -5.916 -4.413 0.672 1.00 98.62 158 LEU A C 1
ATOM 1217 O O . LEU A 1 158 ? -5.968 -5.601 0.363 1.00 98.62 158 LEU A O 1
ATOM 1221 N N . SER A 1 159 ? -5.474 -3.473 -0.153 1.00 98.19 159 SER A N 1
ATOM 1222 C CA . SER A 1 159 ? -4.824 -3.730 -1.439 1.00 98.19 159 SER A CA 1
ATOM 1223 C C . SER A 1 159 ? -3.463 -3.031 -1.489 1.00 98.19 159 SER A C 1
ATOM 1225 O O . SER A 1 159 ? -3.151 -2.189 -0.643 1.00 98.19 159 SER A O 1
ATOM 1227 N N . THR A 1 160 ? -2.623 -3.359 -2.470 1.00 97.62 160 THR A N 1
ATOM 1228 C CA . THR A 1 160 ? -1.382 -2.598 -2.683 1.00 97.62 160 THR A CA 1
ATOM 1229 C C . THR A 1 160 ? -1.648 -1.256 -3.376 1.00 97.62 160 THR A C 1
ATOM 1231 O O . THR A 1 160 ? -2.725 -1.016 -3.922 1.00 97.62 160 THR A O 1
ATOM 1234 N N . ILE A 1 161 ? -0.668 -0.353 -3.348 1.00 95.81 161 ILE A N 1
ATOM 1235 C CA . ILE A 1 161 ? -0.756 0.964 -3.990 1.00 95.81 161 ILE A CA 1
ATOM 1236 C C . I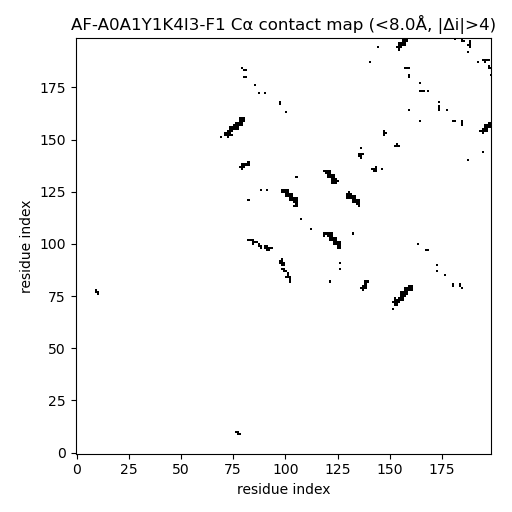LE A 1 161 ? -0.621 0.784 -5.512 1.00 95.81 161 ILE A C 1
ATOM 1238 O O . ILE A 1 161 ? 0.368 0.195 -5.943 1.00 95.81 161 ILE A O 1
ATOM 1242 N N . PRO A 1 162 ? -1.511 1.349 -6.352 1.00 94.75 162 PRO A N 1
ATOM 1243 C CA . PRO A 1 162 ? -1.526 1.068 -7.794 1.00 94.75 162 PRO A CA 1
ATOM 1244 C C . PRO A 1 162 ? -0.219 1.334 -8.548 1.00 94.75 162 PRO A C 1
ATOM 1246 O O . PRO A 1 162 ? 0.098 0.648 -9.516 1.00 94.75 162 PRO A O 1
ATOM 1249 N N . VAL A 1 163 ? 0.588 2.297 -8.096 1.00 92.50 163 VAL A N 1
ATOM 1250 C CA . VAL A 1 163 ? 1.883 2.588 -8.730 1.00 92.50 163 VAL A CA 1
ATOM 1251 C C . VAL A 1 163 ? 2.884 1.422 -8.584 1.00 92.50 163 VAL A C 1
ATOM 1253 O O . VAL A 1 163 ? 3.830 1.328 -9.357 1.00 92.50 163 VAL A O 1
ATOM 1256 N N . LEU A 1 164 ? 2.649 0.497 -7.644 1.00 95.38 164 LEU A N 1
ATOM 1257 C CA . LEU A 1 164 ? 3.445 -0.714 -7.409 1.00 95.38 164 LEU A CA 1
ATOM 1258 C C . LEU A 1 164 ? 2.991 -1.929 -8.244 1.00 95.38 164 LEU A C 1
ATOM 1260 O O . LEU A 1 164 ? 3.569 -3.001 -8.094 1.00 95.38 164 LEU A O 1
ATOM 1264 N N . PHE A 1 165 ? 1.985 -1.797 -9.120 1.00 94.75 165 PHE A N 1
ATOM 1265 C CA . PHE A 1 165 ? 1.509 -2.919 -9.946 1.00 94.75 165 PHE A CA 1
ATOM 1266 C C . PHE A 1 165 ? 2.535 -3.406 -10.975 1.00 94.75 165 PHE A C 1
ATOM 1268 O O . PHE A 1 165 ? 2.551 -4.590 -11.305 1.00 94.75 165 PHE A O 1
ATOM 1275 N N . SER A 1 166 ? 3.398 -2.512 -11.468 1.00 93.56 166 SER A N 1
ATOM 1276 C CA . SER A 1 166 ? 4.528 -2.867 -12.340 1.00 93.56 166 SER A CA 1
ATOM 1277 C C . SER A 1 166 ? 4.148 -3.647 -13.614 1.00 93.56 166 SER A C 1
ATOM 1279 O O . SER A 1 166 ? 4.915 -4.489 -14.078 1.00 93.56 166 SER A O 1
ATOM 1281 N N . TYR A 1 167 ? 2.981 -3.374 -14.207 1.00 92.94 167 TYR A N 1
ATOM 1282 C CA . TYR A 1 167 ? 2.513 -4.062 -15.424 1.00 92.94 167 TYR A CA 1
ATOM 1283 C C . TYR A 1 167 ? 3.332 -3.748 -16.685 1.00 92.94 167 TYR A C 1
ATOM 1285 O O . TYR A 1 167 ? 3.293 -4.500 -17.653 1.00 92.94 167 TYR A O 1
ATOM 1293 N N . ASP A 1 168 ? 4.089 -2.658 -16.667 1.00 90.62 168 ASP A N 1
ATOM 1294 C CA . ASP A 1 168 ? 5.028 -2.228 -17.704 1.00 90.62 168 ASP A CA 1
ATOM 1295 C C . ASP A 1 168 ? 6.452 -2.786 -17.501 1.00 90.62 168 ASP A C 1
ATOM 1297 O O . ASP A 1 168 ? 7.350 -2.540 -18.312 1.00 90.62 168 ASP A O 1
ATOM 1301 N N . LYS A 1 169 ? 6.687 -3.537 -16.418 1.00 92.44 169 LYS A N 1
ATOM 1302 C CA . LYS A 1 169 ? 8.010 -4.050 -16.046 1.00 92.44 169 LYS A CA 1
ATOM 1303 C C . LYS A 1 169 ? 8.272 -5.458 -16.594 1.00 92.44 169 LYS A C 1
ATOM 1305 O O . LYS A 1 169 ? 7.337 -6.206 -16.886 1.00 92.44 169 LYS A O 1
ATOM 1310 N N . PRO A 1 170 ? 9.549 -5.886 -16.680 1.00 92.50 170 PRO A N 1
ATOM 1311 C CA . PRO A 1 170 ? 9.871 -7.265 -17.025 1.00 92.50 170 PRO A CA 1
ATOM 1312 C C . PRO A 1 170 ? 9.199 -8.269 -16.073 1.00 92.50 170 PRO A C 1
ATOM 1314 O O . PRO A 1 170 ? 9.228 -8.113 -14.853 1.00 92.50 170 PRO A O 1
ATOM 1317 N N . ILE A 1 171 ? 8.639 -9.343 -16.638 1.00 95.12 171 ILE A N 1
ATOM 1318 C CA . ILE A 1 171 ? 7.757 -10.290 -15.930 1.00 95.12 171 ILE A CA 1
ATOM 1319 C C . ILE A 1 171 ? 8.398 -10.879 -14.667 1.00 95.12 171 ILE A C 1
ATOM 1321 O O . ILE A 1 171 ? 7.757 -10.946 -13.624 1.00 95.12 171 ILE A O 1
ATOM 1325 N N . LYS A 1 172 ? 9.663 -11.317 -14.740 1.00 95.06 172 LYS A N 1
ATOM 1326 C CA . LYS A 1 172 ? 10.345 -11.974 -13.610 1.00 95.06 172 LYS A CA 1
ATOM 1327 C C . LYS A 1 172 ? 10.477 -11.058 -12.380 1.00 95.06 172 LYS A C 1
ATOM 1329 O O . LYS A 1 172 ? 9.983 -11.448 -11.322 1.00 95.06 172 LYS A O 1
ATOM 1334 N N . PRO A 1 173 ? 11.095 -9.865 -12.475 1.00 94.69 173 PRO A N 1
ATOM 1335 C CA . PRO A 1 173 ? 11.158 -8.948 -11.340 1.00 94.69 173 PRO A CA 1
ATOM 1336 C C . PRO A 1 173 ? 9.777 -8.434 -10.906 1.00 94.69 173 PRO A C 1
ATOM 1338 O O . PRO A 1 173 ? 9.549 -8.281 -9.708 1.00 94.69 173 PRO A O 1
ATOM 1341 N N . ALA A 1 174 ? 8.827 -8.246 -11.832 1.00 95.75 174 ALA A N 1
ATOM 1342 C CA . ALA A 1 174 ? 7.462 -7.843 -11.482 1.00 95.75 174 ALA A CA 1
ATOM 1343 C C . ALA A 1 174 ? 6.753 -8.907 -10.627 1.00 95.75 174 ALA A C 1
ATOM 1345 O O . ALA A 1 174 ? 6.170 -8.589 -9.594 1.00 95.75 174 ALA A O 1
ATOM 1346 N N . ALA A 1 175 ? 6.876 -10.186 -10.995 1.00 97.25 175 ALA A N 1
ATOM 1347 C CA . ALA A 1 175 ? 6.316 -11.298 -10.231 1.00 97.25 175 ALA A CA 1
ATOM 1348 C C . ALA A 1 175 ? 6.954 -11.440 -8.837 1.00 97.25 175 ALA A C 1
ATOM 1350 O O . ALA A 1 175 ? 6.263 -11.779 -7.875 1.00 97.25 175 ALA A O 1
ATOM 1351 N N . MET A 1 176 ? 8.258 -11.163 -8.711 1.00 96.62 176 MET A N 1
ATOM 1352 C CA . MET A 1 176 ? 8.930 -11.120 -7.409 1.00 96.62 176 MET A CA 1
ATOM 1353 C C . MET A 1 176 ? 8.369 -10.012 -6.516 1.00 96.62 176 MET A C 1
ATOM 1355 O O . MET A 1 176 ? 8.058 -10.271 -5.353 1.00 96.62 176 MET A O 1
ATOM 1359 N N . LEU A 1 177 ? 8.209 -8.799 -7.057 1.00 97.00 177 LEU A N 1
ATOM 1360 C CA . LEU A 1 177 ? 7.635 -7.678 -6.315 1.00 97.00 177 LEU A CA 1
ATOM 1361 C C . LEU A 1 177 ? 6.185 -7.971 -5.907 1.00 97.00 177 LEU A C 1
ATOM 1363 O O . LEU A 1 177 ? 5.842 -7.803 -4.741 1.00 97.00 177 LEU A O 1
ATOM 1367 N N . ALA A 1 178 ? 5.363 -8.482 -6.826 1.00 98.00 178 ALA A N 1
ATOM 1368 C CA . ALA A 1 178 ? 3.976 -8.848 -6.543 1.00 98.00 178 ALA A CA 1
ATOM 1369 C C . ALA A 1 178 ? 3.872 -9.864 -5.395 1.00 98.00 178 ALA A C 1
ATOM 1371 O O . ALA A 1 178 ? 3.071 -9.684 -4.481 1.00 98.00 178 ALA A O 1
ATOM 1372 N N . ARG A 1 179 ? 4.728 -10.896 -5.386 1.00 98.25 179 ARG A N 1
ATOM 1373 C CA . ARG A 1 179 ? 4.774 -11.865 -4.282 1.00 98.25 179 ARG A CA 1
ATOM 1374 C C . ARG A 1 179 ? 5.104 -11.192 -2.950 1.00 98.25 179 ARG A C 1
ATOM 1376 O O . ARG A 1 179 ? 4.404 -11.439 -1.978 1.00 98.25 179 ARG A O 1
ATOM 1383 N N . LEU A 1 180 ? 6.110 -10.317 -2.917 1.00 98.19 180 LEU A N 1
ATOM 1384 C CA . LEU A 1 180 ? 6.487 -9.590 -1.701 1.00 98.19 180 LEU A CA 1
ATOM 1385 C C . LEU A 1 180 ? 5.339 -8.720 -1.168 1.00 98.19 180 LEU A C 1
ATOM 1387 O O . LEU A 1 180 ? 5.083 -8.711 0.035 1.00 98.19 180 LEU A O 1
ATOM 1391 N N . LEU A 1 181 ? 4.636 -8.008 -2.052 1.00 98.50 181 LEU A N 1
ATOM 1392 C CA . LEU A 1 181 ? 3.499 -7.163 -1.675 1.00 98.50 181 LEU A CA 1
ATOM 1393 C C . LEU A 1 181 ? 2.337 -7.997 -1.119 1.00 98.50 181 LEU A C 1
ATOM 1395 O O . LEU A 1 181 ? 1.770 -7.647 -0.083 1.00 98.50 181 LEU A O 1
ATOM 1399 N N . ASN A 1 182 ? 2.033 -9.127 -1.757 1.00 98.69 182 ASN A N 1
ATOM 1400 C CA . ASN A 1 182 ? 0.971 -10.030 -1.320 1.00 98.69 182 ASN A CA 1
ATOM 1401 C C . ASN A 1 182 ? 1.321 -10.714 0.010 1.00 98.69 182 ASN A C 1
ATOM 1403 O O . ASN A 1 182 ? 0.479 -10.792 0.903 1.00 98.69 182 ASN A O 1
ATOM 1407 N N . ASP A 1 183 ? 2.570 -11.154 0.182 1.00 98.62 183 ASP A N 1
ATOM 1408 C CA . ASP A 1 183 ? 3.049 -11.754 1.431 1.00 98.62 183 ASP A CA 1
ATOM 1409 C C . ASP A 1 183 ? 2.993 -10.749 2.591 1.00 98.62 183 ASP A C 1
ATOM 1411 O O . ASP A 1 183 ? 2.615 -11.115 3.710 1.00 98.62 183 ASP A O 1
ATOM 1415 N N . HIS A 1 184 ? 3.298 -9.473 2.322 1.00 98.62 184 HIS A N 1
ATOM 1416 C CA . HIS A 1 184 ? 3.138 -8.386 3.285 1.00 98.62 184 HIS A CA 1
ATOM 1417 C C . HIS A 1 184 ? 1.670 -8.222 3.707 1.00 98.62 184 HIS A C 1
ATOM 1419 O O . HIS A 1 184 ? 1.374 -8.307 4.900 1.00 98.62 184 HIS A O 1
ATOM 1425 N N . ILE A 1 185 ? 0.734 -8.078 2.763 1.00 98.75 185 ILE A N 1
ATOM 1426 C CA . ILE A 1 185 ? -0.704 -7.966 3.076 1.00 98.75 185 ILE A CA 1
ATOM 1427 C C . ILE A 1 185 ? -1.196 -9.193 3.857 1.00 98.75 185 ILE A C 1
ATOM 1429 O O . ILE A 1 185 ? -1.846 -9.052 4.896 1.00 98.75 185 ILE A O 1
ATOM 1433 N N . ALA A 1 186 ? -0.832 -10.400 3.416 1.00 98.75 186 ALA A N 1
ATOM 1434 C CA . ALA A 1 186 ? -1.198 -11.640 4.092 1.00 98.75 186 ALA A CA 1
ATOM 1435 C C . ALA A 1 186 ? -0.643 -11.702 5.524 1.00 98.75 186 ALA A C 1
ATOM 1437 O O . ALA A 1 186 ? -1.312 -12.207 6.426 1.00 98.75 186 ALA A O 1
ATOM 1438 N N . SER A 1 187 ? 0.564 -11.176 5.760 1.00 98.69 187 SER A N 1
ATOM 1439 C CA . SER A 1 187 ? 1.139 -11.093 7.105 1.00 98.69 187 SER A CA 1
ATOM 1440 C C . SER A 1 187 ? 0.331 -10.178 8.021 1.00 98.69 187 SER A C 1
ATOM 1442 O O . SER A 1 187 ? 0.023 -10.579 9.141 1.00 98.69 187 SER A O 1
ATOM 1444 N N . LEU A 1 188 ? -0.108 -9.016 7.530 1.00 98.69 188 LEU A N 1
ATOM 1445 C CA . LEU A 1 188 ? -0.940 -8.094 8.301 1.00 98.69 188 LEU A CA 1
ATOM 1446 C C . LEU A 1 188 ? -2.305 -8.702 8.626 1.00 98.69 188 LEU A C 1
ATOM 1448 O O . LEU A 1 188 ? -2.761 -8.591 9.761 1.00 98.69 188 LEU A O 1
ATOM 1452 N N . CYS A 1 189 ? -2.915 -9.414 7.675 1.00 98.75 189 CYS A N 1
ATOM 1453 C CA . CYS A 1 189 ? -4.174 -10.125 7.908 1.00 98.75 189 CYS A CA 1
ATOM 1454 C C . CYS A 1 189 ? -4.025 -11.237 8.959 1.00 98.75 189 CYS A C 1
ATOM 1456 O O . CYS A 1 189 ? -4.942 -11.473 9.736 1.00 98.75 189 CYS A O 1
ATOM 1458 N N . ARG A 1 190 ? -2.864 -11.906 9.034 1.00 98.75 190 ARG A N 1
ATOM 1459 C CA . ARG A 1 190 ? -2.584 -12.899 10.089 1.00 98.75 190 ARG A CA 1
ATOM 1460 C C . ARG A 1 190 ? -2.380 -12.262 11.463 1.00 98.75 190 ARG A C 1
ATOM 1462 O O . ARG A 1 190 ? -2.801 -12.848 12.454 1.00 98.75 190 ARG A O 1
ATOM 1469 N N . VAL A 1 191 ? -1.718 -11.105 11.528 1.00 98.69 191 VAL A N 1
ATOM 1470 C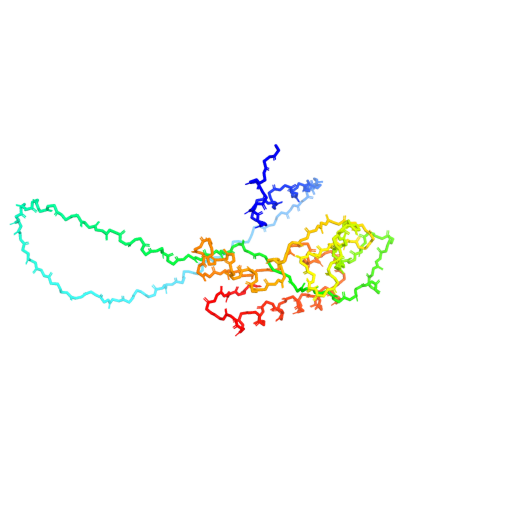 CA . VAL A 1 191 ? -1.439 -10.402 12.794 1.00 98.69 191 VAL A CA 1
ATOM 1471 C C . VAL A 1 191 ? -2.694 -9.709 13.336 1.00 98.69 191 VAL A C 1
ATOM 1473 O O . VAL A 1 191 ? -2.934 -9.743 14.540 1.00 98.69 191 VAL A O 1
ATOM 1476 N N . TYR A 1 192 ? -3.527 -9.137 12.462 1.00 98.69 192 TYR A N 1
ATOM 1477 C CA . TYR A 1 192 ? -4.744 -8.404 12.831 1.00 98.69 192 TYR A CA 1
ATOM 1478 C C . TYR A 1 192 ? -5.997 -8.966 12.124 1.00 98.69 192 TYR A C 1
ATOM 1480 O O . TYR A 1 192 ? -6.674 -8.241 11.387 1.00 98.69 192 TYR A O 1
ATOM 1488 N N . PRO A 1 193 ? -6.360 -10.243 12.355 1.00 98.50 193 PRO A N 1
ATOM 1489 C CA . PRO A 1 193 ? -7.406 -10.938 11.594 1.00 98.50 193 PRO A CA 1
ATOM 1490 C C . PRO A 1 193 ? -8.817 -10.379 11.807 1.00 98.50 193 PRO A C 1
ATOM 1492 O O . PRO A 1 193 ? -9.702 -10.610 10.992 1.00 98.50 193 PRO A O 1
ATOM 1495 N N . SER A 1 194 ? -9.047 -9.635 12.893 1.00 98.19 194 SER A N 1
ATOM 1496 C CA . SER A 1 194 ? -10.320 -8.955 13.158 1.00 98.19 194 SER A CA 1
ATOM 1497 C C . SER A 1 194 ? -10.407 -7.553 12.552 1.00 98.19 194 SER A C 1
ATOM 1499 O O . SER A 1 194 ? -11.468 -6.937 12.624 1.00 98.19 194 SER A O 1
ATOM 1501 N N . ARG A 1 195 ? -9.305 -7.024 12.001 1.00 98.62 195 ARG A N 1
ATOM 1502 C CA . ARG A 1 195 ? -9.212 -5.645 11.493 1.00 98.62 195 ARG A CA 1
ATOM 1503 C C . ARG A 1 195 ? -8.952 -5.583 9.993 1.00 98.62 195 ARG A C 1
ATOM 1505 O O . ARG A 1 195 ? -9.380 -4.619 9.362 1.00 98.62 195 ARG A O 1
ATOM 1512 N N . PHE A 1 196 ? -8.284 -6.586 9.422 1.00 98.81 196 PHE A N 1
ATOM 1513 C CA . PHE A 1 196 ? -7.850 -6.564 8.028 1.00 98.81 196 PHE A CA 1
ATOM 1514 C C . PHE A 1 196 ? -8.263 -7.806 7.239 1.00 98.81 196 PHE A C 1
ATOM 1516 O O . PHE A 1 196 ? -8.191 -8.931 7.729 1.00 98.81 196 PHE A O 1
ATOM 1523 N N . VAL A 1 197 ? -8.626 -7.573 5.978 1.00 98.62 197 VAL A N 1
ATOM 1524 C CA . VAL A 1 197 ? -8.814 -8.578 4.920 1.00 98.62 197 VAL A CA 1
ATOM 1525 C C . VAL A 1 197 ? -7.943 -8.162 3.732 1.00 98.62 197 VAL A C 1
ATOM 1527 O O . VAL A 1 197 ? -7.780 -6.969 3.511 1.00 98.62 197 VAL A O 1
ATOM 1530 N N . GLY A 1 198 ? -7.360 -9.098 2.982 1.00 97.94 198 GLY A N 1
ATOM 1531 C CA . GLY A 1 198 ? -6.452 -8.793 1.866 1.00 97.94 198 GLY A CA 1
ATOM 1532 C C . GLY A 1 198 ? -7.044 -9.097 0.489 1.00 97.94 198 GLY A C 1
ATOM 1533 O O . GLY A 1 198 ? -7.796 -10.065 0.357 1.00 97.94 198 GLY A O 1
ATOM 1534 N N . LEU A 1 199 ? -6.666 -8.292 -0.511 1.00 95.81 199 LEU A N 1
ATOM 1535 C CA . LEU A 1 199 ? -6.849 -8.530 -1.952 1.00 95.81 199 LEU A CA 1
ATOM 1536 C C . LEU A 1 199 ? -5.519 -8.870 -2.629 1.00 95.81 199 LEU A C 1
ATOM 1538 O O . LEU A 1 199 ? -4.507 -8.215 -2.286 1.00 95.81 199 LEU A O 1
#

Mean predicted aligned error: 15.86 Å

Secondary structure (DSSP, 8-state):
--S-S----SSSGGGG----PPPP--------PPPPPP--PPP--------------------------PPP-EEEEEE---S-----GGG--GGGT-PPEEEEE----TT---TTSPPSEEEEEETTEEEEEEEGGGT-HHHHHHHHHHHT--EEEEE--GGG--TTS-HHHHHHHHHHHHHHHHHHHHHSTTTEEE-

Radius of gyration: 25.42 Å; Cα contacts (8 Å, |Δi|>4): 191; chains: 1; bo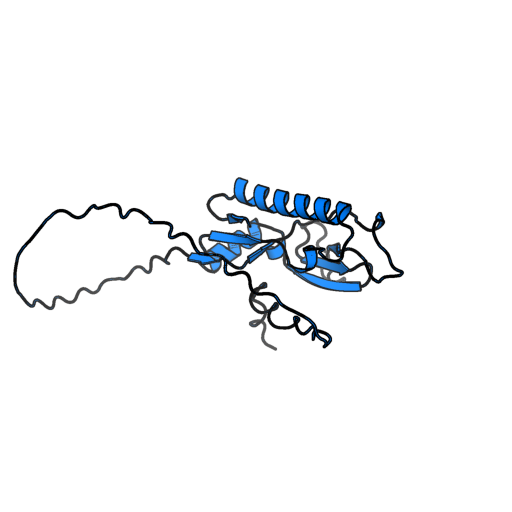unding box: 75×52×63 Å

InterPro domains:
  IPR032465 2-amino-3-carboxymuconate-6-semialdehyde decarboxylase [PTHR21240] (73-199)
  IPR032466 Metal-dependent hydrolase [SSF51556] (73-199)

Solvent-accessible surface area (backbone atoms only — not comparable to full-atom values): 13299 Å² total; per-residue (Å²): 137,82,96,77,78,84,84,62,82,70,70,69,73,71,81,79,79,85,84,77,82,79,84,90,80,88,84,86,86,84,92,77,92,79,81,83,80,87,79,83,78,83,81,84,88,84,86,81,87,84,84,88,86,85,89,79,95,72,92,68,88,72,85,70,79,73,74,78,73,77,65,93,30,77,44,76,79,42,56,40,48,70,84,66,65,74,90,48,68,92,69,43,36,78,93,73,74,49,49,45,69,46,68,40,76,55,77,66,66,91,90,64,80,70,91,84,62,79,74,62,33,37,31,37,20,47,58,90,43,81,71,48,76,44,56,37,56,41,46,35,68,68,57,32,49,54,51,27,60,76,71,53,42,51,30,39,32,37,29,66,49,76,87,72,64,45,85,91,47,64,66,70,67,33,52,54,50,52,50,53,54,47,52,49,43,52,48,50,24,68,76,36,61,82,38,35,44,68,105

pLDDT: mean 71.9, std 27.81, range [26.62, 98.81]

Nearest PDB structures (foldseek):
  7pwy-assembly2_D  TM=9.306E-01  e=4.340E-11  Homo sapiens
  4ofc-assembly1_A  TM=9.253E-01  e=6.450E-11  Homo sapiens
  4ign-assembly2_B  TM=9.283E-01  e=1.981E-10  Homo sapiens
  8yt2-assembly2_B  TM=8.514E-01  e=1.764E-08  Pseudomonas fluorescens
  6mgt-assembly1_B  TM=8.564E-01  e=2.013E-08  Pseudomonas fluorescens

Sequence (199 aa):
MDEHTDRLCLSELFKMSLIASPPSSSAGSPNMQLHEPLITVAACDCMSGNTDKTFASHTSHIEGTHSSQAGFRIDIHTHIMPPSLPDMSQFDDSSNRNEWINLRPHKPSPSCSKSSCPPQKLDMYVGRRFFRTVEANCFDPETRIKEMDASGVSVQVLSTIPVLFSYDKPIKPAAMLARLLNDHIASLCRVYPSRFVGL